Protein AF-A0A7V4ICW0-F1 (afdb_monomer_lite)

Sequence (284 aa):
MILGRWLRFGLAGGLCGLALVASGAPPLRFERAHLLKPGEAPGHELARRLAPLVLQEVRGTNPPSGFTNVFFHFSAIELHGRTHAQVTYWWEYPAPVGASRVERRSSPRRGPELRPRPRPVAPAGLSAQGIRLTLNSQGVPAVFEVLGATNETIAVFVNDSVEAAARAQFGGPLPGRQFALERAAEEAPRVHVARLLEDPPAVMGPIVYLHADSRAVATVLCRCMPAEARELAGESLYTLVPADFCGNVPPATRLATAFPRWLPEDFTDPSNRLTRSLRLPESF

pLDDT: mean 77.75, std 21.38, range [24.62, 97.94]

Foldseek 3Di:
DDDDDDDDDDDDDDDDDDPDPPDPDDQQAQQEWEWEAADDDPPPVLCRQAPATETERDDDPQDPDQWQEKEKDWDWAQDLNDIWIKMKIKTFGDDPPPVDPPDPDDDDDDDPDPPDDPDPPPPFAWRMWIKMFTADPVRAGAKIWIFTPDDLATEIEGAPVQQVLLCVVQNAADVPADTSFFDPCVLAVRYHHPYYAHRDPDRGHWHFYAYSGRRGTPDIYHPPDDDSYNYYPYYDYHYYHYCPNPDDDDSLNVSCVSRVVQPSCNVVPSPHPSVSGTVGHSND

Structure (mmCIF, N/CA/C/O backbone):
data_AF-A0A7V4ICW0-F1
#
_entry.id   AF-A0A7V4ICW0-F1
#
loop_
_atom_site.group_PDB
_atom_site.id
_atom_site.type_symbol
_atom_site.label_atom_id
_atom_site.label_alt_id
_atom_site.label_comp_id
_atom_site.label_asym_id
_atom_site.label_entity_id
_atom_site.label_seq_id
_atom_site.pdbx_PDB_ins_code
_atom_site.Cartn_x
_atom_site.Cartn_y
_atom_site.Cartn_z
_atom_site.occupancy
_atom_site.B_iso_or_equiv
_atom_site.auth_seq_id
_atom_site.auth_comp_id
_atom_site.auth_asym_id
_atom_site.auth_atom_id
_atom_site.pdbx_PDB_model_num
ATOM 1 N N . MET A 1 1 ? 26.263 -12.402 -0.593 1.00 33.22 1 MET A N 1
ATOM 2 C CA . MET A 1 1 ? 26.011 -13.845 -0.799 1.00 33.22 1 MET A CA 1
ATOM 3 C C . MET A 1 1 ? 24.948 -14.315 0.186 1.00 33.22 1 MET A C 1
ATOM 5 O O . MET A 1 1 ? 25.286 -14.704 1.290 1.00 33.22 1 MET A O 1
ATOM 9 N N . ILE A 1 2 ? 23.670 -14.228 -0.186 1.00 29.53 2 ILE A N 1
ATOM 10 C CA . ILE A 1 2 ? 22.571 -14.931 0.493 1.00 29.53 2 ILE A CA 1
ATOM 11 C C . ILE A 1 2 ? 21.692 -15.465 -0.637 1.00 29.53 2 ILE A C 1
ATOM 13 O O . ILE A 1 2 ? 20.775 -14.803 -1.110 1.00 29.53 2 ILE A O 1
ATOM 17 N N . LEU A 1 3 ? 22.083 -16.625 -1.152 1.00 34.25 3 LEU A N 1
ATOM 18 C CA . LEU A 1 3 ? 21.317 -17.411 -2.106 1.00 34.25 3 LEU A CA 1
ATOM 19 C C . LEU A 1 3 ? 21.171 -18.790 -1.469 1.00 34.25 3 LEU A C 1
ATOM 21 O O . LEU A 1 3 ? 22.176 -19.399 -1.111 1.00 34.25 3 LEU A O 1
ATOM 25 N N . GLY A 1 4 ? 19.939 -19.270 -1.325 1.00 30.84 4 GLY A N 1
ATOM 26 C CA . GLY A 1 4 ? 19.689 -20.674 -1.008 1.00 30.84 4 GLY A CA 1
ATOM 27 C C . GLY A 1 4 ? 18.865 -20.916 0.247 1.00 30.84 4 GLY A C 1
ATOM 28 O O . GLY A 1 4 ? 19.401 -21.290 1.284 1.00 30.84 4 GLY A O 1
ATOM 29 N N . ARG A 1 5 ? 17.540 -20.817 0.110 1.00 31.52 5 ARG A N 1
ATOM 30 C CA . ARG A 1 5 ? 16.620 -21.783 0.728 1.00 31.52 5 ARG A CA 1
ATOM 31 C C . ARG A 1 5 ? 15.235 -21.683 0.090 1.00 31.52 5 ARG A C 1
ATOM 33 O O . ARG A 1 5 ? 14.304 -21.126 0.649 1.00 31.52 5 ARG A O 1
ATOM 40 N N . TRP A 1 6 ? 15.126 -22.240 -1.110 1.00 37.47 6 TRP A N 1
ATOM 41 C CA . TRP A 1 6 ? 13.851 -22.655 -1.683 1.00 37.47 6 TRP A CA 1
ATOM 42 C C . TRP A 1 6 ? 13.869 -24.184 -1.746 1.00 37.47 6 TRP A C 1
ATOM 44 O O . TRP A 1 6 ? 14.901 -24.766 -2.067 1.00 37.47 6 TRP A O 1
ATOM 54 N N . LEU A 1 7 ? 12.729 -24.795 -1.420 1.00 32.06 7 LEU A N 1
ATOM 55 C CA . LEU A 1 7 ? 12.464 -26.228 -1.231 1.00 32.06 7 LEU A CA 1
ATOM 56 C C . LEU A 1 7 ? 12.901 -26.841 0.109 1.00 32.06 7 LEU A C 1
ATOM 58 O O . LEU A 1 7 ? 14.066 -27.159 0.328 1.00 32.06 7 LEU A O 1
ATOM 62 N N . ARG A 1 8 ? 11.899 -27.149 0.942 1.00 29.78 8 ARG A N 1
ATOM 63 C CA . ARG A 1 8 ? 11.638 -28.507 1.451 1.00 29.78 8 ARG A CA 1
ATOM 64 C C . ARG A 1 8 ? 10.164 -28.614 1.857 1.00 29.78 8 ARG A C 1
ATOM 66 O O . ARG A 1 8 ? 9.741 -28.013 2.836 1.00 29.78 8 ARG A O 1
ATOM 73 N N . PHE A 1 9 ? 9.402 -29.378 1.076 1.00 34.19 9 PHE A N 1
ATOM 74 C CA . PHE A 1 9 ? 8.149 -29.984 1.519 1.00 34.19 9 PHE A CA 1
ATOM 75 C C . PHE A 1 9 ? 8.472 -31.062 2.561 1.00 34.19 9 PHE A C 1
ATOM 77 O O . PHE A 1 9 ? 9.407 -31.840 2.374 1.00 34.19 9 PHE A O 1
ATOM 84 N N . GLY A 1 10 ? 7.686 -31.114 3.632 1.00 25.77 10 GLY A N 1
ATOM 85 C CA . GLY A 1 10 ? 7.745 -32.158 4.648 1.00 25.77 10 GLY A CA 1
ATOM 86 C C . GLY A 1 10 ? 6.454 -32.166 5.457 1.00 25.77 10 GLY A C 1
ATOM 87 O O . GLY A 1 10 ? 6.254 -31.315 6.314 1.00 25.77 10 GLY A O 1
ATOM 88 N N . LEU A 1 11 ? 5.575 -33.112 5.132 1.00 34.69 11 LEU A N 1
ATOM 89 C CA . LEU A 1 11 ? 4.427 -33.525 5.936 1.00 34.69 11 LEU A CA 1
ATOM 90 C C . LEU A 1 11 ? 4.898 -34.023 7.313 1.00 34.69 11 LEU A C 1
ATOM 92 O O . LEU A 1 11 ? 5.733 -34.922 7.342 1.00 34.69 11 LEU A O 1
ATOM 96 N N . ALA A 1 12 ? 4.326 -33.501 8.406 1.00 28.92 12 ALA A N 1
ATOM 97 C CA . ALA A 1 12 ? 3.898 -34.267 9.591 1.00 28.92 12 ALA A CA 1
ATOM 98 C C . ALA A 1 12 ? 3.374 -33.349 10.721 1.00 28.92 12 ALA A C 1
ATOM 100 O O . ALA A 1 12 ? 4.139 -32.604 11.319 1.00 28.92 12 ALA A O 1
ATOM 101 N N . GLY A 1 13 ? 2.076 -33.484 11.027 1.00 26.69 13 GLY A N 1
ATOM 102 C CA . GLY A 1 13 ? 1.522 -33.609 12.387 1.00 26.69 13 GLY A CA 1
ATOM 103 C C . GLY A 1 13 ? 1.567 -32.427 13.367 1.00 26.69 13 GLY A C 1
ATOM 104 O O . GLY A 1 13 ? 2.608 -32.128 13.937 1.00 26.69 13 GLY A O 1
ATOM 105 N N . GLY A 1 14 ? 0.388 -31.891 13.709 1.00 24.62 14 GLY A N 1
ATOM 106 C CA . GLY A 1 14 ? 0.186 -31.114 14.938 1.00 24.62 14 GLY A CA 1
ATOM 107 C C . GLY A 1 14 ? -1.090 -30.273 14.938 1.00 24.62 14 GLY A C 1
ATOM 108 O O . GLY A 1 14 ? -1.054 -29.100 14.595 1.00 24.62 14 GLY A O 1
ATOM 109 N N . LEU A 1 15 ? -2.218 -30.884 15.305 1.00 33.91 15 LEU A N 1
ATOM 110 C CA . LEU A 1 15 ? -3.514 -30.231 15.518 1.00 33.91 15 LEU A CA 1
ATOM 111 C C . LEU A 1 15 ? -3.427 -29.126 16.588 1.00 33.91 15 LEU A C 1
ATOM 113 O O . LEU A 1 15 ? -3.119 -29.419 17.740 1.00 33.91 15 LEU A O 1
ATOM 117 N N . CYS A 1 16 ? -3.808 -27.896 16.239 1.00 25.95 16 CYS A N 1
ATOM 118 C CA . CYS A 1 16 ? -4.462 -26.972 17.167 1.00 25.95 16 CYS A CA 1
ATOM 119 C C . CYS A 1 16 ? -5.374 -26.034 16.365 1.00 25.95 16 CYS A C 1
ATOM 121 O O . CYS A 1 16 ? -4.927 -25.328 15.463 1.00 25.95 16 CYS A O 1
ATOM 123 N N . GLY A 1 17 ? -6.677 -26.143 16.618 1.00 30.70 17 GLY A N 1
ATOM 124 C CA . GLY A 1 17 ? -7.729 -25.552 15.807 1.00 30.70 17 GLY A CA 1
ATOM 125 C C . GLY A 1 17 ? -7.942 -24.067 16.074 1.00 30.70 17 GLY A C 1
ATOM 126 O O . GLY A 1 17 ? -8.224 -23.661 17.194 1.00 30.70 17 GLY A O 1
ATOM 127 N N . LEU A 1 18 ? -7.921 -23.296 14.994 1.00 26.86 18 LEU A N 1
ATOM 128 C CA . LEU A 1 18 ? -8.757 -22.121 14.786 1.00 26.86 18 LEU A CA 1
ATOM 129 C C . LEU A 1 18 ? -9.059 -22.114 13.290 1.00 26.86 18 LEU A C 1
ATOM 131 O O . LEU A 1 18 ? -8.191 -21.843 12.464 1.00 26.86 18 LEU A O 1
ATOM 135 N N . ALA A 1 19 ? -10.273 -22.534 12.941 1.00 24.81 19 ALA A N 1
ATOM 136 C CA . ALA A 1 19 ? -10.754 -22.486 11.572 1.00 24.81 19 ALA A CA 1
ATOM 137 C C . ALA A 1 19 ? -10.921 -21.012 11.185 1.00 24.81 19 ALA A C 1
ATOM 139 O O . ALA A 1 19 ? -11.959 -20.402 11.436 1.00 24.81 19 ALA A O 1
ATOM 140 N N . LEU A 1 20 ? -9.866 -20.431 10.610 1.00 29.03 20 LEU A N 1
ATOM 141 C CA . LEU A 1 20 ? -9.966 -19.193 9.857 1.00 29.03 20 LEU A CA 1
ATOM 142 C C . LEU A 1 20 ? -10.919 -19.479 8.695 1.00 29.03 20 LEU A C 1
ATOM 144 O O . LEU A 1 20 ? -10.645 -20.339 7.855 1.00 29.03 20 LEU A O 1
ATOM 148 N N . VAL A 1 21 ? -12.062 -18.798 8.678 1.00 28.67 21 VAL A N 1
ATOM 149 C CA . VAL A 1 21 ? -12.971 -18.816 7.534 1.00 28.67 21 VAL A CA 1
ATOM 150 C C . VAL A 1 21 ? -12.187 -18.262 6.349 1.00 28.67 21 VAL A C 1
ATOM 152 O O . VAL A 1 21 ? -11.928 -17.064 6.261 1.00 28.67 21 VAL A O 1
ATOM 155 N N . ALA A 1 22 ? -11.741 -19.161 5.474 1.00 31.06 22 ALA A N 1
ATOM 156 C CA . ALA A 1 22 ? -11.074 -18.807 4.239 1.00 31.06 22 ALA A CA 1
ATOM 157 C C . ALA A 1 22 ? -12.055 -17.996 3.383 1.00 31.06 22 ALA A C 1
ATOM 159 O O . ALA A 1 22 ? -13.114 -18.493 2.996 1.00 31.06 22 ALA A O 1
ATOM 160 N N . SER A 1 23 ? -11.707 -16.736 3.118 1.00 38.97 23 SER A N 1
ATOM 161 C CA . SER A 1 23 ? -12.384 -15.907 2.123 1.00 38.97 23 SER A CA 1
ATOM 162 C C . SER A 1 23 ? -12.433 -16.672 0.794 1.00 38.97 23 SER A C 1
ATOM 164 O O . SER A 1 23 ? -11.412 -17.153 0.307 1.00 38.97 23 SER A O 1
ATOM 166 N N . GLY A 1 24 ? -13.641 -16.853 0.252 1.00 33.88 24 GLY A N 1
ATOM 167 C CA . GLY A 1 24 ? -13.983 -17.806 -0.811 1.00 33.88 24 GLY A CA 1
ATOM 168 C C . GLY A 1 24 ? -13.486 -17.480 -2.224 1.00 33.88 24 GLY A C 1
ATOM 169 O O . GLY A 1 24 ? -14.086 -17.948 -3.190 1.00 33.88 24 GLY A O 1
ATOM 170 N N . ALA A 1 25 ? -12.416 -16.701 -2.379 1.00 42.69 25 ALA A N 1
ATOM 171 C CA . ALA A 1 25 ? -11.714 -16.598 -3.653 1.00 42.69 25 ALA A CA 1
ATOM 172 C C . ALA A 1 25 ? -10.567 -17.626 -3.668 1.00 42.69 25 ALA A C 1
ATOM 174 O O . ALA A 1 25 ? -9.793 -17.673 -2.708 1.00 42.69 25 ALA A O 1
ATOM 175 N N . PRO A 1 26 ? -10.422 -18.462 -4.717 1.00 44.25 26 PRO A N 1
ATOM 176 C CA . PRO A 1 26 ? -9.235 -19.299 -4.843 1.00 44.25 26 PRO A CA 1
ATOM 177 C C . PRO A 1 26 ? -7.990 -18.402 -4.792 1.00 44.25 26 PRO A C 1
ATOM 179 O O . PRO A 1 26 ? -8.040 -17.285 -5.319 1.00 44.25 26 PRO A O 1
ATOM 182 N N . PRO A 1 27 ? -6.883 -18.856 -4.173 1.00 59.09 27 PRO A N 1
ATOM 183 C CA . PRO A 1 27 ? -5.667 -18.062 -4.123 1.00 59.09 27 PRO A CA 1
ATOM 184 C C . PRO A 1 27 ? -5.286 -17.690 -5.551 1.00 59.09 27 PRO A C 1
ATOM 186 O O . PRO A 1 27 ? -5.181 -18.564 -6.423 1.00 59.09 27 PRO A O 1
ATOM 189 N N . LEU A 1 28 ? -5.132 -16.388 -5.793 1.00 70.44 28 LEU A N 1
ATOM 190 C CA . LEU A 1 28 ? -4.627 -15.897 -7.059 1.00 70.44 28 LEU A CA 1
ATOM 191 C C . LEU A 1 28 ? -3.298 -16.609 -7.307 1.00 70.44 28 LEU A C 1
ATOM 193 O O . LEU A 1 28 ? -2.441 -16.672 -6.431 1.00 70.44 28 LEU A O 1
ATOM 197 N N . ARG A 1 29 ? -3.142 -17.214 -8.481 1.00 80.94 29 ARG A N 1
ATOM 198 C CA . ARG A 1 29 ? -1.909 -17.920 -8.806 1.00 80.94 29 ARG A CA 1
ATOM 199 C C . ARG A 1 29 ? -1.493 -17.559 -10.211 1.00 80.94 29 ARG A C 1
ATOM 201 O O . ARG A 1 29 ? -2.056 -18.059 -11.180 1.00 80.94 29 ARG A O 1
ATOM 208 N N . PHE A 1 30 ? -0.514 -16.669 -10.316 1.00 90.38 30 PHE A N 1
ATOM 209 C CA . PHE A 1 30 ? 0.109 -16.381 -11.600 1.00 90.38 30 PHE A CA 1
ATOM 210 C C . PHE A 1 30 ? 0.926 -17.600 -12.025 1.00 90.38 30 PHE A C 1
ATOM 212 O O . PHE A 1 30 ? 1.776 -18.081 -11.273 1.00 90.38 30 PHE A O 1
ATOM 219 N N . GLU A 1 31 ? 0.678 -18.114 -13.230 1.00 90.62 31 GLU A N 1
ATOM 220 C CA . GLU A 1 31 ? 1.507 -19.185 -13.793 1.00 90.62 31 GLU A CA 1
ATOM 221 C C . GLU A 1 31 ? 2.944 -18.693 -13.981 1.00 90.62 31 GLU A C 1
ATOM 223 O O . GLU A 1 31 ? 3.895 -19.360 -13.587 1.00 90.62 31 GLU A O 1
ATOM 228 N N . ARG A 1 32 ? 3.099 -17.482 -14.522 1.00 91.31 32 ARG A N 1
ATOM 229 C CA . ARG A 1 32 ? 4.393 -16.840 -14.746 1.00 91.31 32 ARG A CA 1
ATOM 230 C C . ARG A 1 32 ? 4.305 -15.366 -14.377 1.00 91.31 32 ARG A C 1
ATOM 232 O O . ARG A 1 32 ? 3.302 -14.713 -14.673 1.00 91.31 32 ARG A O 1
ATOM 239 N N . ALA A 1 33 ? 5.351 -14.838 -13.755 1.00 92.31 33 ALA A N 1
ATOM 240 C CA . ALA A 1 33 ? 5.441 -13.425 -13.404 1.00 92.31 33 ALA A CA 1
ATOM 241 C C . ALA A 1 33 ? 6.840 -12.859 -13.670 1.00 92.31 33 ALA A C 1
ATOM 243 O O . ALA A 1 33 ? 7.843 -13.564 -13.564 1.00 92.31 33 ALA A O 1
ATOM 244 N N . HIS A 1 34 ? 6.900 -11.571 -13.995 1.00 92.56 34 HIS A N 1
ATOM 245 C CA . HIS A 1 34 ? 8.131 -10.794 -14.082 1.00 92.56 34 HIS A CA 1
ATOM 246 C C . HIS A 1 34 ? 8.286 -9.967 -12.810 1.00 92.56 34 HIS A C 1
ATOM 248 O O . HIS A 1 34 ? 7.374 -9.224 -12.437 1.00 92.56 34 HIS A O 1
ATOM 254 N N . LEU A 1 35 ? 9.426 -10.105 -12.137 1.00 94.06 35 LEU A N 1
ATOM 255 C CA . LEU A 1 35 ? 9.715 -9.383 -10.903 1.00 94.06 35 LEU A CA 1
ATOM 256 C C . LEU A 1 35 ? 10.383 -8.044 -11.213 1.00 94.06 35 LEU A C 1
ATOM 258 O O . LEU A 1 35 ? 11.461 -8.010 -11.799 1.00 94.06 35 LEU A O 1
ATOM 262 N N . LEU A 1 36 ? 9.804 -6.946 -10.738 1.00 94.75 36 LEU A N 1
ATOM 263 C CA . LEU A 1 36 ? 10.488 -5.665 -10.654 1.00 94.75 36 LEU A CA 1
ATOM 264 C C . LEU A 1 36 ? 10.872 -5.331 -9.216 1.00 94.75 36 LEU A C 1
ATOM 266 O O . LEU A 1 36 ? 10.056 -5.433 -8.294 1.00 94.75 36 LEU A O 1
ATOM 270 N N . LYS A 1 37 ? 12.111 -4.876 -9.040 1.00 94.94 37 LYS A N 1
ATOM 271 C CA . LYS A 1 37 ? 12.669 -4.473 -7.744 1.00 94.94 37 LYS A CA 1
ATOM 272 C C . LYS A 1 37 ? 13.215 -3.051 -7.791 1.00 94.94 37 LYS A C 1
ATOM 274 O O . LYS A 1 37 ? 13.665 -2.619 -8.852 1.00 94.94 37 LYS A O 1
ATOM 279 N N . PRO A 1 38 ? 13.273 -2.359 -6.643 1.00 95.00 38 PRO A N 1
ATOM 280 C CA . PRO A 1 38 ? 14.008 -1.109 -6.566 1.00 95.00 38 PRO A CA 1
ATOM 281 C C . PRO A 1 38 ? 15.492 -1.377 -6.840 1.00 95.00 38 PRO A C 1
ATOM 283 O O . PRO A 1 38 ?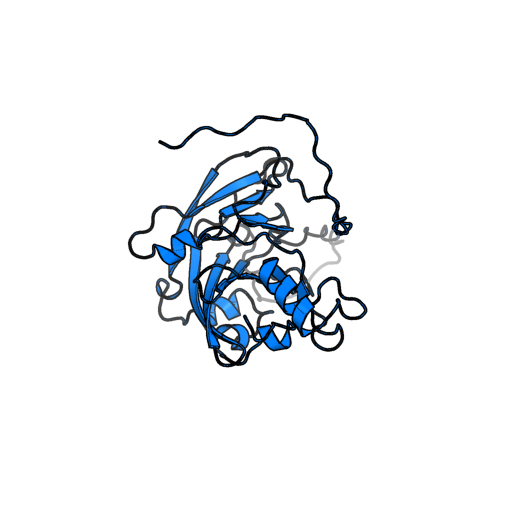 16.097 -2.255 -6.219 1.00 95.00 38 PRO A O 1
ATOM 286 N N . GLY A 1 39 ? 16.070 -0.620 -7.769 1.00 90.81 39 GLY A N 1
ATOM 287 C CA . GLY A 1 39 ? 17.514 -0.532 -7.945 1.00 90.81 39 GLY A CA 1
ATOM 288 C C . GLY A 1 39 ? 18.193 0.150 -6.755 1.00 90.81 39 GLY A C 1
ATOM 289 O O . GLY A 1 39 ? 17.549 0.629 -5.815 1.00 90.81 39 GLY A O 1
ATOM 290 N N . GLU A 1 40 ? 19.521 0.205 -6.789 1.00 80.31 40 GLU A N 1
ATOM 291 C CA . GLU A 1 40 ? 20.272 0.970 -5.798 1.00 80.31 40 GLU A CA 1
ATOM 292 C C . GLU A 1 40 ? 20.006 2.471 -5.971 1.00 80.31 40 GLU A C 1
ATOM 294 O O . GLU A 1 40 ? 20.071 3.007 -7.074 1.00 80.31 40 GLU A O 1
ATOM 299 N N . ALA A 1 41 ? 19.690 3.147 -4.866 1.00 68.50 41 ALA A N 1
ATOM 300 C CA . ALA A 1 41 ? 19.433 4.581 -4.830 1.00 68.50 41 ALA A CA 1
ATOM 301 C C . ALA A 1 41 ? 20.099 5.177 -3.576 1.00 68.50 41 ALA A C 1
ATOM 303 O O . ALA A 1 41 ? 19.625 4.926 -2.457 1.00 68.50 41 ALA A O 1
ATOM 304 N N . PRO A 1 42 ? 21.212 5.921 -3.724 1.00 70.62 42 PRO A N 1
ATOM 305 C CA . PRO A 1 42 ? 21.823 6.658 -2.622 1.00 70.62 42 PRO A CA 1
ATOM 306 C C . PRO A 1 42 ? 20.842 7.690 -2.039 1.00 70.62 42 PRO A C 1
ATOM 308 O O . PRO A 1 42 ? 20.046 8.270 -2.768 1.00 70.62 42 PRO A O 1
ATOM 311 N N . GLY A 1 43 ? 20.888 7.927 -0.724 1.00 75.81 43 GLY A N 1
ATOM 312 C CA . GLY A 1 43 ? 20.152 9.029 -0.079 1.00 75.81 43 GLY A CA 1
ATOM 313 C C . GLY A 1 43 ? 18.697 8.757 0.337 1.00 75.81 43 GLY A C 1
ATOM 314 O O . GLY A 1 43 ? 18.120 9.580 1.040 1.00 75.81 43 GLY A O 1
ATOM 315 N N . HIS A 1 44 ? 18.110 7.601 -0.001 1.00 84.88 44 HIS A N 1
ATOM 316 C CA . HIS A 1 44 ? 16.697 7.298 0.299 1.00 84.88 44 HIS A CA 1
ATOM 317 C C . HIS A 1 44 ? 16.479 5.887 0.869 1.00 84.88 44 HIS A C 1
ATOM 319 O O . HIS A 1 44 ? 15.676 5.098 0.367 1.00 84.88 44 HIS A O 1
ATOM 325 N N . GLU A 1 45 ? 17.211 5.531 1.930 1.00 90.56 45 GLU A N 1
ATOM 326 C CA . GLU A 1 45 ? 17.185 4.173 2.487 1.00 90.56 45 GLU A CA 1
ATOM 327 C C . GLU A 1 45 ? 15.797 3.726 2.963 1.00 90.56 45 GLU A C 1
ATOM 329 O O . GLU A 1 45 ? 15.369 2.627 2.610 1.00 90.56 45 GLU A O 1
ATOM 334 N N . LEU A 1 46 ? 15.069 4.569 3.703 1.00 92.06 46 LEU A N 1
ATOM 335 C CA . LEU A 1 46 ? 13.723 4.225 4.168 1.00 92.06 46 LEU A CA 1
ATOM 336 C C . LEU A 1 46 ? 12.757 4.021 2.993 1.00 92.06 46 LEU A C 1
ATOM 338 O O . LEU A 1 46 ? 12.057 3.011 2.951 1.00 92.06 46 LEU A O 1
ATOM 342 N N . ALA A 1 47 ? 12.779 4.921 2.002 1.00 94.00 47 ALA A N 1
ATOM 343 C CA . ALA A 1 47 ? 11.954 4.790 0.802 1.00 94.00 47 ALA A CA 1
ATOM 344 C C . ALA A 1 47 ? 12.268 3.495 0.048 1.00 94.00 47 ALA A C 1
ATOM 346 O O . ALA A 1 47 ? 11.364 2.836 -0.444 1.00 94.00 47 ALA A O 1
ATOM 347 N N . ARG A 1 48 ? 13.533 3.080 -0.012 1.00 94.44 48 ARG A N 1
ATOM 348 C CA . ARG A 1 48 ? 13.932 1.817 -0.644 1.00 94.44 48 ARG A CA 1
ATOM 349 C C . ARG A 1 48 ? 13.498 0.589 0.154 1.00 94.44 48 ARG A C 1
ATOM 351 O O . ARG A 1 48 ? 13.048 -0.385 -0.444 1.00 94.44 48 ARG A O 1
ATOM 358 N N . ARG A 1 49 ? 13.600 0.622 1.488 1.00 94.19 49 ARG A N 1
ATOM 359 C CA . ARG A 1 49 ? 13.116 -0.468 2.357 1.00 94.19 49 ARG A CA 1
ATOM 360 C C . ARG A 1 49 ? 11.607 -0.662 2.206 1.00 94.19 49 ARG A C 1
ATOM 362 O O . ARG A 1 49 ? 11.159 -1.799 2.089 1.00 94.19 49 ARG A O 1
ATOM 369 N N . LEU A 1 50 ? 10.858 0.439 2.149 1.00 96.31 50 LEU A N 1
ATOM 370 C CA . LEU A 1 50 ? 9.400 0.479 2.005 1.00 96.31 50 LEU A CA 1
ATOM 371 C C . LEU A 1 50 ? 8.900 0.327 0.557 1.00 96.31 50 LEU A C 1
ATOM 373 O O . LEU A 1 50 ? 7.703 0.144 0.345 1.00 96.31 50 LEU A O 1
ATOM 377 N N . ALA A 1 51 ? 9.788 0.372 -0.438 1.00 96.69 51 ALA A N 1
ATOM 378 C CA . ALA A 1 51 ? 9.397 0.309 -1.839 1.00 96.69 51 ALA A CA 1
ATOM 379 C C . ALA A 1 51 ? 8.751 -1.042 -2.195 1.00 96.69 51 ALA A C 1
ATOM 381 O O . ALA A 1 51 ? 9.167 -2.086 -1.678 1.00 96.69 51 ALA A O 1
ATOM 382 N N . PRO A 1 52 ? 7.749 -1.067 -3.087 1.00 96.88 52 PRO A N 1
ATOM 383 C CA . PRO A 1 52 ? 7.092 -2.308 -3.469 1.00 96.88 52 PRO A CA 1
ATOM 384 C C . PRO A 1 52 ? 8.021 -3.198 -4.303 1.00 96.88 52 PRO A C 1
ATOM 386 O O . PRO A 1 52 ? 8.708 -2.732 -5.211 1.00 96.88 52 PRO A O 1
ATOM 389 N N . LEU A 1 53 ? 8.006 -4.504 -4.051 1.00 96.31 53 LEU A N 1
ATOM 390 C CA . LEU A 1 53 ? 8.361 -5.464 -5.099 1.00 96.31 53 LEU A CA 1
ATOM 391 C C . LEU A 1 53 ? 7.137 -5.618 -5.995 1.00 96.31 53 LEU A C 1
ATOM 393 O O . LEU A 1 53 ? 6.039 -5.800 -5.480 1.00 96.31 53 LEU A O 1
ATOM 397 N N . VAL A 1 54 ? 7.292 -5.542 -7.312 1.00 95.50 54 VAL A N 1
ATOM 398 C CA . VAL A 1 54 ? 6.156 -5.660 -8.235 1.00 95.50 54 VAL A CA 1
ATOM 399 C C . VAL A 1 54 ? 6.271 -6.976 -8.990 1.00 95.50 54 VAL A C 1
ATOM 401 O O . VAL A 1 54 ? 7.268 -7.214 -9.659 1.00 95.50 54 VAL A O 1
ATOM 404 N N . LEU A 1 55 ? 5.263 -7.836 -8.888 1.00 93.75 55 LEU A N 1
ATOM 405 C CA . LEU A 1 55 ? 5.142 -9.049 -9.693 1.00 93.75 55 LEU A CA 1
ATOM 406 C C . LEU A 1 55 ? 4.082 -8.817 -10.760 1.00 93.75 55 LEU A C 1
ATOM 408 O O . LEU A 1 55 ? 2.886 -8.824 -10.475 1.00 93.75 55 LEU A O 1
ATOM 412 N N . GLN A 1 56 ? 4.519 -8.604 -11.995 1.00 92.25 56 GLN A N 1
ATOM 413 C CA . GLN A 1 56 ? 3.606 -8.445 -13.119 1.00 92.25 56 GLN A CA 1
ATOM 414 C C . GLN A 1 56 ? 3.371 -9.795 -13.794 1.00 92.25 56 GLN A C 1
ATOM 416 O O . GLN A 1 56 ? 4.323 -10.461 -14.197 1.00 92.25 56 GLN A O 1
ATOM 421 N N . GLU A 1 57 ? 2.110 -10.198 -13.927 1.00 92.19 57 GLU A N 1
ATOM 422 C CA . GLU A 1 57 ? 1.711 -11.412 -14.636 1.00 92.19 57 GLU A CA 1
ATOM 423 C C . GLU A 1 57 ? 2.239 -11.395 -16.079 1.00 92.19 57 GLU A C 1
ATOM 425 O O . GLU A 1 57 ? 2.168 -10.381 -16.780 1.00 92.19 57 GLU A O 1
ATOM 430 N N . VAL A 1 58 ? 2.757 -12.537 -16.533 1.00 88.88 58 VAL A N 1
ATOM 431 C CA . VAL A 1 58 ? 3.231 -12.730 -17.906 1.00 88.88 58 VAL A CA 1
ATOM 432 C C . VAL A 1 58 ? 2.305 -13.711 -18.611 1.00 88.88 58 VAL A C 1
ATOM 434 O O . VAL A 1 58 ? 2.209 -14.879 -18.235 1.00 88.88 58 VAL A O 1
ATOM 437 N N . ARG A 1 59 ? 1.645 -13.239 -19.671 1.00 83.62 59 ARG A N 1
ATOM 438 C CA . ARG A 1 59 ? 0.828 -14.057 -20.576 1.00 83.62 59 ARG A CA 1
ATOM 439 C C . ARG A 1 59 ? 1.405 -13.977 -21.986 1.00 83.62 59 ARG A C 1
ATOM 441 O O . ARG A 1 59 ? 1.628 -12.885 -22.502 1.00 83.62 59 ARG A O 1
ATOM 448 N N . GLY A 1 60 ? 1.657 -15.131 -22.606 1.00 73.31 60 GLY A N 1
ATOM 449 C CA . GLY A 1 60 ? 2.202 -15.202 -23.966 1.00 73.31 60 GLY A CA 1
ATOM 450 C C . GLY A 1 60 ? 3.531 -14.447 -24.124 1.00 73.31 60 GLY A C 1
ATOM 451 O O . GLY A 1 60 ? 4.455 -14.651 -23.340 1.00 73.31 60 GLY A O 1
ATOM 452 N N . THR A 1 61 ? 3.619 -13.585 -25.141 1.00 59.97 61 THR A N 1
ATOM 453 C CA . THR A 1 61 ? 4.802 -12.768 -25.476 1.00 59.97 61 THR A CA 1
ATOM 454 C C . THR A 1 61 ? 4.702 -11.323 -24.977 1.00 59.97 61 THR A C 1
ATOM 456 O O . THR A 1 61 ? 5.368 -10.448 -25.532 1.00 59.97 61 THR A O 1
ATOM 459 N N . ASN A 1 62 ? 3.844 -11.033 -23.992 1.00 59.09 62 ASN A N 1
ATOM 460 C CA . ASN A 1 62 ? 3.719 -9.674 -23.467 1.00 59.09 62 ASN A CA 1
ATOM 461 C C . ASN A 1 62 ? 5.102 -9.176 -23.005 1.00 59.09 62 ASN A C 1
ATOM 463 O O . ASN A 1 62 ? 5.771 -9.887 -22.249 1.00 59.09 62 ASN A O 1
ATOM 467 N N . PRO A 1 63 ? 5.562 -7.996 -23.470 1.00 54.56 63 PRO A N 1
ATOM 468 C CA . PRO A 1 63 ? 6.863 -7.489 -23.071 1.00 54.56 63 PRO A CA 1
ATOM 469 C C . PRO A 1 63 ? 6.892 -7.269 -21.552 1.00 54.56 63 PRO A C 1
ATOM 471 O O . PRO A 1 63 ? 5.845 -6.985 -20.954 1.00 54.56 63 PRO A O 1
ATOM 474 N N . PRO A 1 64 ? 8.074 -7.387 -20.921 1.00 56.78 64 PRO A N 1
ATOM 475 C CA . PRO A 1 64 ? 8.227 -7.056 -19.514 1.00 56.78 64 PRO A CA 1
ATOM 476 C C . PRO A 1 64 ? 7.696 -5.639 -19.268 1.00 56.78 64 PRO A C 1
ATOM 478 O O . PRO A 1 64 ? 7.911 -4.737 -20.076 1.00 56.78 64 PRO A O 1
ATOM 481 N N . SER A 1 65 ? 6.931 -5.503 -18.183 1.00 62.69 65 SER A N 1
ATOM 482 C CA . SER A 1 65 ? 6.517 -4.262 -17.512 1.00 62.69 65 SER A CA 1
ATOM 483 C C . SER A 1 65 ? 7.025 -2.963 -18.143 1.00 62.69 65 SER A C 1
ATOM 485 O O . SER A 1 65 ? 8.213 -2.660 -18.100 1.00 62.69 65 SER A O 1
ATOM 487 N N . GLY A 1 66 ? 6.104 -2.163 -18.686 1.00 72.75 66 GLY A N 1
ATOM 488 C CA . GLY A 1 66 ? 6.443 -0.964 -19.457 1.00 72.75 66 GLY A CA 1
ATOM 489 C C . GLY A 1 66 ? 6.957 0.235 -18.652 1.00 72.75 66 GLY A C 1
ATOM 490 O O . GLY A 1 66 ? 7.161 1.282 -19.254 1.00 72.75 66 GLY A O 1
ATOM 491 N N . PHE A 1 67 ? 7.144 0.130 -17.332 1.00 87.38 67 PHE A N 1
ATOM 492 C CA . PHE A 1 67 ? 7.633 1.231 -16.497 1.00 87.38 67 PHE A CA 1
ATOM 493 C C . PHE A 1 67 ? 9.052 0.956 -15.990 1.00 87.38 67 PHE A C 1
ATOM 495 O O . PHE A 1 67 ? 9.395 -0.168 -15.633 1.00 87.38 67 PHE A O 1
ATOM 502 N N . THR A 1 68 ? 9.865 2.007 -15.927 1.00 90.31 68 THR A N 1
ATOM 503 C CA . THR A 1 68 ? 11.236 1.969 -15.389 1.00 90.31 68 THR A CA 1
ATOM 504 C C . THR A 1 68 ? 11.405 2.840 -14.151 1.00 90.31 68 THR A C 1
ATOM 506 O O . THR A 1 68 ? 12.371 2.669 -13.415 1.00 90.31 68 THR A O 1
ATOM 509 N N . ASN A 1 69 ? 10.461 3.748 -13.898 1.00 92.06 69 ASN A N 1
ATOM 510 C CA . ASN A 1 69 ? 10.494 4.676 -12.779 1.00 92.06 69 ASN A CA 1
ATOM 511 C C . ASN A 1 69 ? 9.319 4.403 -11.846 1.00 92.06 69 ASN A C 1
ATOM 513 O O . ASN A 1 69 ? 8.175 4.302 -12.293 1.00 92.06 69 ASN A O 1
ATOM 517 N N . VAL A 1 70 ? 9.616 4.337 -10.552 1.00 94.06 70 VAL A N 1
ATOM 518 C CA . VAL A 1 70 ? 8.623 4.377 -9.481 1.00 94.06 70 VAL A CA 1
ATOM 519 C C . VAL A 1 70 ? 8.862 5.659 -8.704 1.00 94.06 70 VAL A C 1
ATOM 521 O O . VAL A 1 70 ? 9.894 5.839 -8.056 1.00 94.06 70 VAL A O 1
ATOM 524 N N . PHE A 1 71 ? 7.902 6.564 -8.792 1.00 93.06 71 PHE A N 1
ATOM 525 C CA . PHE A 1 71 ? 7.899 7.793 -8.028 1.00 93.06 71 PHE A CA 1
ATOM 526 C C . PHE A 1 71 ? 7.508 7.513 -6.583 1.00 93.06 71 PHE A C 1
ATOM 528 O O . PHE A 1 71 ? 6.701 6.615 -6.323 1.00 93.06 71 PHE A O 1
ATOM 535 N N . PHE A 1 72 ? 8.052 8.289 -5.647 1.00 93.62 72 PHE A N 1
ATOM 536 C CA . PHE A 1 72 ? 7.641 8.219 -4.251 1.00 93.62 72 PHE A CA 1
ATOM 537 C C . PHE A 1 72 ? 7.504 9.591 -3.592 1.00 93.62 72 PHE A C 1
ATOM 539 O O . PHE A 1 72 ? 8.206 10.543 -3.931 1.00 93.62 72 PHE A O 1
ATOM 546 N N . HIS A 1 73 ? 6.606 9.676 -2.614 1.00 91.62 73 HIS A N 1
ATOM 547 C CA . HIS A 1 73 ? 6.371 10.868 -1.806 1.00 91.62 73 HIS A CA 1
ATOM 548 C C . HIS A 1 73 ? 6.088 10.475 -0.354 1.00 91.62 73 HIS A C 1
ATOM 550 O O . HIS A 1 73 ? 5.277 9.579 -0.111 1.00 91.62 73 HIS A O 1
ATOM 556 N N . PHE A 1 74 ? 6.746 11.145 0.593 1.00 91.50 74 PHE A N 1
ATOM 557 C CA . PHE A 1 74 ? 6.439 11.035 2.017 1.00 91.50 74 PHE A CA 1
ATOM 558 C C . PHE A 1 74 ? 5.451 12.119 2.431 1.00 91.50 74 PHE A C 1
ATOM 560 O O . PHE A 1 74 ? 5.636 13.288 2.099 1.00 91.50 74 PHE A O 1
ATOM 567 N N . SER A 1 75 ? 4.451 11.720 3.203 1.00 89.62 75 SER A N 1
ATOM 568 C CA . SER A 1 75 ? 3.459 12.599 3.814 1.00 89.62 75 SER A CA 1
ATOM 569 C C . SER A 1 75 ? 3.159 12.121 5.237 1.00 89.62 75 SER A C 1
ATOM 571 O O . SER A 1 75 ? 3.773 11.174 5.737 1.00 89.62 75 SER A O 1
ATOM 573 N N . ALA A 1 76 ? 2.223 12.782 5.907 1.00 89.81 76 ALA A N 1
ATOM 574 C CA . ALA A 1 76 ? 1.708 12.352 7.195 1.00 89.81 76 ALA A CA 1
ATOM 575 C C . ALA A 1 76 ? 0.185 12.497 7.226 1.00 89.81 76 ALA A C 1
ATOM 577 O O . ALA A 1 76 ? -0.375 13.318 6.499 1.00 89.81 76 ALA A O 1
ATOM 578 N N . ILE A 1 77 ? -0.468 11.701 8.067 1.00 88.94 77 ILE A N 1
ATOM 579 C CA . ILE A 1 77 ? -1.910 11.759 8.310 1.00 88.94 77 ILE A CA 1
ATOM 580 C C . ILE A 1 77 ? -2.188 11.729 9.813 1.00 88.94 77 ILE A C 1
ATOM 582 O O . ILE A 1 77 ? -1.530 11.000 10.552 1.00 88.94 77 ILE A O 1
ATOM 586 N N . GLU A 1 78 ? -3.171 12.505 10.262 1.00 89.12 78 GLU A N 1
ATOM 587 C CA . GLU A 1 78 ? -3.607 12.527 11.660 1.00 89.12 78 GLU A CA 1
ATOM 588 C C . GLU A 1 78 ? -4.733 11.513 11.890 1.00 89.12 78 GLU A C 1
ATOM 590 O O . GLU A 1 78 ? -5.843 11.656 11.365 1.00 89.12 78 GLU A O 1
ATOM 595 N N . LEU A 1 79 ? -4.469 10.482 12.694 1.00 88.12 79 LEU A N 1
ATOM 596 C CA . LEU A 1 79 ? -5.425 9.438 13.066 1.00 88.12 79 LEU A CA 1
ATOM 597 C C . LEU A 1 79 ? -5.584 9.432 14.584 1.00 88.12 79 LEU A C 1
ATOM 599 O O . LEU A 1 79 ? -4.611 9.252 15.301 1.00 88.12 79 LEU A O 1
ATOM 603 N N . HIS A 1 80 ? -6.804 9.662 15.084 1.00 88.44 80 HIS A N 1
ATOM 604 C CA . HIS A 1 80 ? -7.092 9.666 16.529 1.00 88.44 80 HIS A CA 1
ATOM 605 C C . HIS A 1 80 ? -6.158 10.573 17.357 1.00 88.44 80 HIS A C 1
ATOM 607 O O . HIS A 1 80 ? -5.773 10.241 18.474 1.00 88.44 80 HIS A O 1
ATOM 613 N N . GLY A 1 81 ? -5.772 11.725 16.794 1.00 87.62 81 GLY A N 1
ATOM 614 C CA . GLY A 1 81 ? -4.850 12.677 17.428 1.00 87.62 81 GLY A CA 1
ATOM 615 C C . GLY A 1 81 ? -3.378 12.249 17.420 1.00 87.62 81 GLY A C 1
ATOM 616 O O . GLY A 1 81 ? -2.579 12.819 18.162 1.00 87.62 81 GLY A O 1
ATOM 617 N N . ARG A 1 82 ? -3.023 11.236 16.623 1.00 89.31 82 ARG A N 1
ATOM 618 C CA . ARG A 1 82 ? -1.652 10.772 16.409 1.00 89.31 82 ARG A CA 1
ATOM 619 C C . ARG A 1 82 ? -1.242 10.984 14.960 1.00 89.31 82 ARG A C 1
ATOM 621 O O . ARG A 1 82 ? -1.966 10.614 14.035 1.00 89.31 82 ARG A O 1
ATOM 628 N N . THR A 1 83 ? -0.029 11.484 14.768 1.00 91.44 83 THR A N 1
ATOM 629 C CA . THR A 1 83 ? 0.582 11.600 13.446 1.00 91.44 83 THR A CA 1
ATOM 630 C C . THR A 1 83 ? 1.122 10.248 12.984 1.00 91.44 83 THR A C 1
ATOM 632 O O . THR A 1 83 ? 2.005 9.667 13.617 1.00 91.44 83 THR A O 1
ATOM 635 N N . HIS A 1 84 ? 0.655 9.776 11.832 1.00 93.06 84 HIS A N 1
ATOM 636 C CA . HIS A 1 84 ? 1.179 8.595 11.152 1.00 93.06 84 HIS A CA 1
ATOM 637 C C . HIS A 1 84 ? 1.943 8.993 9.899 1.00 93.06 84 HIS A C 1
ATOM 639 O O . HIS A 1 84 ? 1.438 9.739 9.060 1.00 93.06 84 HIS A O 1
ATOM 645 N N . ALA A 1 85 ? 3.146 8.444 9.735 1.00 93.75 85 ALA A N 1
ATOM 646 C CA . ALA A 1 85 ? 3.891 8.592 8.495 1.00 93.75 85 ALA A CA 1
ATOM 647 C C . ALA A 1 85 ? 3.203 7.818 7.363 1.00 93.75 85 ALA A C 1
ATOM 649 O O . ALA A 1 85 ? 2.766 6.675 7.535 1.00 93.75 85 ALA A O 1
ATOM 650 N N . GLN A 1 86 ? 3.159 8.434 6.187 1.00 94.00 86 GLN A N 1
ATOM 651 C CA . GLN A 1 86 ? 2.702 7.812 4.958 1.00 94.00 86 GLN A CA 1
ATOM 652 C C . GLN A 1 86 ? 3.789 7.866 3.893 1.00 94.00 86 GLN A C 1
ATOM 654 O O . GLN A 1 86 ? 4.559 8.823 3.795 1.00 94.00 86 GLN A O 1
ATOM 659 N N . VAL A 1 87 ? 3.825 6.835 3.056 1.00 94.81 87 VAL A N 1
ATOM 660 C CA . VAL A 1 87 ? 4.611 6.851 1.824 1.00 94.81 87 VAL A CA 1
ATOM 661 C C . VAL A 1 87 ? 3.750 6.381 0.666 1.00 94.81 87 VAL A C 1
ATOM 663 O O . VAL A 1 87 ? 3.108 5.333 0.722 1.00 94.81 87 VAL A O 1
ATOM 666 N N . THR A 1 88 ? 3.717 7.178 -0.392 1.00 94.19 88 THR A N 1
ATOM 667 C CA . THR A 1 88 ? 2.990 6.862 -1.620 1.00 94.19 88 THR A CA 1
ATOM 668 C C . THR A 1 88 ? 3.983 6.506 -2.706 1.00 94.19 88 THR A C 1
ATOM 670 O O . THR A 1 88 ? 4.867 7.309 -2.987 1.00 94.19 88 THR A O 1
ATOM 673 N N . TYR A 1 89 ? 3.816 5.340 -3.327 1.00 95.44 89 TYR A N 1
ATOM 674 C CA . TYR A 1 89 ? 4.555 4.908 -4.510 1.00 95.44 89 TYR A CA 1
ATOM 675 C C . TYR A 1 89 ? 3.625 4.846 -5.709 1.00 95.44 89 TYR A C 1
ATOM 677 O O . TYR A 1 89 ? 2.513 4.328 -5.607 1.00 95.44 89 TYR A O 1
ATOM 685 N N . TRP A 1 90 ? 4.088 5.306 -6.863 1.00 93.81 90 TRP A N 1
ATOM 686 C CA . TRP A 1 90 ? 3.344 5.147 -8.104 1.00 93.81 90 TRP A CA 1
ATOM 687 C C . TRP A 1 90 ? 4.255 5.091 -9.313 1.00 93.81 90 TRP A C 1
ATOM 689 O O . TRP A 1 90 ? 5.399 5.534 -9.286 1.00 93.81 90 TRP A O 1
ATOM 699 N N . TRP A 1 91 ? 3.728 4.544 -10.392 1.00 92.94 91 TRP A N 1
ATOM 700 C CA . TRP A 1 91 ? 4.387 4.483 -11.680 1.00 92.94 91 TRP A CA 1
ATOM 701 C C . TRP A 1 91 ? 3.368 4.737 -12.777 1.00 92.94 91 TRP A C 1
ATOM 703 O O . TRP A 1 91 ? 2.164 4.507 -12.635 1.00 92.94 91 TRP A O 1
ATOM 713 N N . GLU A 1 92 ? 3.886 5.222 -13.891 1.00 88.94 92 GLU A N 1
ATOM 714 C CA . GLU A 1 92 ? 3.115 5.521 -15.083 1.00 88.94 92 GLU A CA 1
ATOM 715 C C . GLU A 1 92 ? 3.591 4.605 -16.201 1.00 88.94 92 GLU A C 1
ATOM 717 O O . GLU A 1 92 ? 4.778 4.289 -16.324 1.00 88.94 92 GLU A O 1
ATOM 722 N N . TYR A 1 93 ? 2.647 4.154 -17.013 1.00 85.94 93 TYR A N 1
ATOM 723 C CA . TYR A 1 93 ? 2.935 3.354 -18.184 1.00 85.94 93 TYR A CA 1
ATOM 724 C C . TYR A 1 93 ? 3.025 4.268 -19.404 1.00 85.94 93 TYR A C 1
ATOM 726 O O . TYR A 1 93 ? 2.171 5.144 -19.571 1.00 85.94 93 TYR A O 1
ATOM 734 N N . PRO A 1 94 ? 3.996 4.039 -20.303 1.00 78.06 94 PRO A N 1
ATOM 735 C CA . PRO A 1 94 ? 4.053 4.734 -21.574 1.00 78.06 94 PRO A CA 1
ATOM 736 C C . PRO A 1 94 ? 2.717 4.614 -22.303 1.00 78.06 94 PRO A C 1
ATOM 738 O O . PRO A 1 94 ? 2.098 3.540 -22.330 1.00 78.06 94 PRO A O 1
ATOM 741 N N . ALA A 1 95 ? 2.282 5.716 -22.912 1.00 68.19 95 ALA A N 1
ATOM 742 C CA . ALA A 1 95 ? 1.152 5.675 -23.823 1.00 68.19 95 ALA A CA 1
ATOM 743 C C . ALA A 1 95 ? 1.437 4.634 -24.923 1.00 68.19 95 ALA A C 1
ATOM 745 O O . ALA A 1 95 ? 2.577 4.550 -25.395 1.00 68.19 95 ALA A O 1
ATOM 746 N N . PRO A 1 96 ? 0.439 3.836 -25.346 1.00 62.28 96 PRO A N 1
ATOM 747 C CA . PRO A 1 96 ? 0.624 2.906 -26.449 1.00 62.28 96 PRO A CA 1
ATOM 748 C C . PRO A 1 96 ? 1.173 3.655 -27.665 1.00 62.28 96 PRO A C 1
ATOM 750 O O . PRO A 1 96 ? 0.612 4.678 -28.070 1.00 62.28 96 PRO A O 1
ATOM 753 N N . VAL A 1 97 ? 2.268 3.163 -28.245 1.00 49.12 97 VAL A N 1
ATOM 754 C CA . VAL A 1 97 ? 2.838 3.731 -29.472 1.00 49.12 97 VAL A CA 1
ATOM 755 C C . VAL A 1 97 ? 1.755 3.665 -30.555 1.00 49.12 97 VAL A C 1
ATOM 757 O O . VAL A 1 97 ? 1.321 2.580 -30.929 1.00 49.12 97 VAL A O 1
ATOM 760 N N . GLY A 1 98 ? 1.256 4.824 -30.997 1.00 46.88 98 GLY A N 1
ATOM 761 C CA . GLY A 1 98 ? 0.123 4.933 -31.929 1.00 46.88 98 GLY A CA 1
ATOM 762 C C . GLY A 1 98 ? -1.140 5.583 -31.351 1.00 46.88 98 GLY A C 1
ATOM 763 O O . GLY A 1 98 ? -2.004 5.995 -32.121 1.00 46.88 98 GLY A O 1
ATOM 764 N N . ALA A 1 99 ? -1.224 5.797 -30.033 1.00 46.91 99 ALA A N 1
ATOM 765 C CA . ALA A 1 99 ? -2.204 6.697 -29.416 1.00 46.91 99 ALA A CA 1
ATOM 766 C C . ALA A 1 99 ? -1.789 8.167 -29.626 1.00 46.91 99 ALA A C 1
ATOM 768 O O . ALA A 1 99 ? -1.700 8.958 -28.689 1.00 46.91 99 ALA A O 1
ATOM 769 N N . SER A 1 100 ? -1.477 8.534 -30.871 1.00 38.53 100 SER A N 1
ATOM 770 C CA . SER A 1 100 ? -1.323 9.935 -31.228 1.00 38.53 100 SER A CA 1
ATOM 771 C C . SER A 1 100 ? -2.680 10.593 -31.029 1.00 38.53 100 SER A C 1
ATOM 773 O O . SER A 1 100 ? -3.700 10.089 -31.503 1.00 38.53 100 SER A O 1
ATOM 775 N N . ARG A 1 101 ? -2.680 11.680 -30.259 1.00 44.00 101 ARG A N 1
ATOM 776 C CA . ARG A 1 101 ? -3.785 12.609 -30.030 1.00 44.00 101 ARG A CA 1
ATOM 777 C C . ARG A 1 101 ? -4.561 12.783 -31.336 1.00 44.00 101 ARG A C 1
ATOM 779 O O . ARG A 1 101 ? -4.121 13.544 -32.188 1.00 44.00 101 ARG A O 1
ATOM 786 N N . VAL A 1 102 ? -5.678 12.060 -31.498 1.00 42.94 102 VAL A N 1
ATOM 787 C CA . VAL A 1 102 ? -6.577 12.248 -32.641 1.00 42.94 102 VAL A CA 1
ATOM 788 C C . VAL A 1 102 ? -6.963 13.713 -32.601 1.00 42.94 102 VAL A C 1
ATOM 790 O O . VAL A 1 102 ? -7.626 14.181 -31.670 1.00 42.94 102 VAL A O 1
ATOM 793 N N . GLU A 1 103 ? -6.404 14.448 -33.551 1.00 38.19 103 GLU A N 1
ATOM 794 C CA . GLU A 1 103 ? -6.513 15.882 -33.647 1.00 38.19 103 GLU A CA 1
ATOM 795 C C . GLU A 1 103 ? -7.991 16.253 -33.623 1.00 38.19 103 GLU A C 1
ATOM 797 O O . GLU A 1 103 ? -8.782 15.845 -34.475 1.00 38.19 103 GLU A O 1
ATOM 802 N N . ARG A 1 104 ? -8.372 17.086 -32.649 1.00 42.88 104 ARG A N 1
ATOM 803 C CA . ARG A 1 104 ? -9.548 17.938 -32.799 1.00 42.88 104 ARG A CA 1
ATOM 804 C C . ARG A 1 104 ? -9.249 18.944 -33.907 1.00 42.88 104 ARG A C 1
ATOM 806 O O . ARG A 1 104 ? -8.943 20.098 -33.627 1.00 42.88 104 ARG A O 1
ATOM 813 N N . ARG A 1 105 ? -9.345 18.516 -35.159 1.00 39.44 105 ARG A N 1
ATOM 814 C CA . ARG A 1 105 ? -9.647 19.393 -36.289 1.00 39.44 105 ARG A CA 1
ATOM 815 C C . ARG A 1 105 ? -10.665 18.700 -37.177 1.00 39.44 105 ARG A C 1
ATOM 817 O O . ARG A 1 105 ? -10.371 18.005 -38.137 1.00 39.44 105 ARG A O 1
ATOM 824 N N . SER A 1 106 ? -11.906 18.919 -36.780 1.00 42.31 106 SER A N 1
ATOM 825 C CA . SER A 1 106 ? -13.104 18.796 -37.591 1.00 42.31 106 SER A CA 1
ATOM 826 C C . SER A 1 106 ? -12.958 19.505 -38.939 1.00 42.31 106 SER A C 1
ATOM 828 O O . SER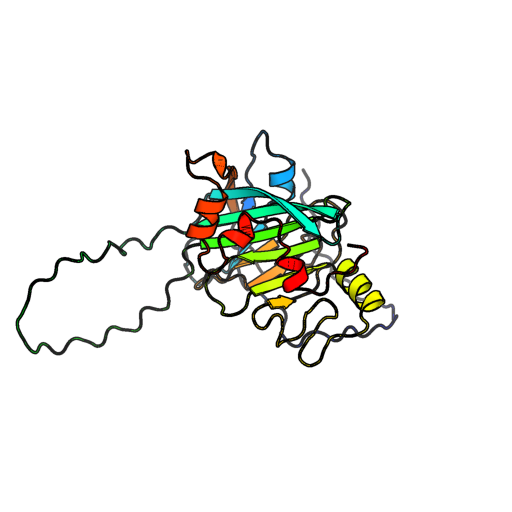 A 1 106 ? -12.656 20.698 -38.972 1.00 42.31 106 SER A O 1
ATOM 830 N N . SER A 1 107 ? -13.272 18.800 -40.028 1.00 40.59 107 SER A N 1
ATOM 831 C CA . SER A 1 107 ? -13.923 19.346 -41.231 1.00 40.59 107 SER A CA 1
ATOM 832 C C . SER A 1 107 ? -14.565 18.224 -42.075 1.00 40.59 107 SER A C 1
ATOM 834 O O . SER A 1 107 ? -14.193 17.063 -41.904 1.00 40.59 107 SER A O 1
ATOM 836 N N . PRO A 1 108 ? -15.601 18.519 -42.895 1.00 58.03 108 PRO A N 1
ATOM 837 C CA . PRO A 1 108 ? -16.748 17.618 -43.046 1.00 58.03 108 PRO A CA 1
ATOM 838 C C . PRO A 1 108 ? -16.960 17.007 -44.457 1.00 58.03 108 PRO A C 1
ATOM 840 O O . PRO A 1 108 ? -16.719 17.664 -45.463 1.00 58.03 108 PRO A O 1
ATOM 843 N N . ARG A 1 109 ? -17.605 15.817 -44.476 1.00 49.31 109 ARG A N 1
ATOM 844 C CA . ARG A 1 109 ? -18.273 15.080 -45.600 1.00 49.31 109 ARG A CA 1
ATOM 845 C C . ARG A 1 109 ? -17.317 14.387 -46.605 1.00 49.31 109 ARG A C 1
ATOM 847 O O . ARG A 1 109 ? -16.270 14.928 -46.904 1.00 49.31 109 ARG A O 1
ATOM 854 N N . ARG A 1 110 ? -17.572 13.181 -47.155 1.00 43.69 110 ARG A N 1
ATOM 855 C CA . ARG A 1 110 ? -18.760 12.605 -47.846 1.00 43.69 110 ARG A CA 1
ATOM 856 C C . ARG A 1 110 ? -18.707 11.054 -47.895 1.00 43.69 110 ARG A C 1
ATOM 858 O O . ARG A 1 110 ? -17.619 10.511 -48.005 1.00 43.69 110 ARG A O 1
ATOM 865 N N . GLY A 1 111 ? -19.876 10.395 -47.977 1.00 42.97 111 GLY A N 1
ATOM 866 C CA . GLY A 1 111 ? -20.062 9.031 -48.530 1.00 42.97 111 GLY A CA 1
ATOM 867 C C . GLY A 1 111 ? -20.623 7.979 -47.550 1.00 42.97 111 GLY A C 1
ATOM 868 O O . GLY A 1 111 ? -20.158 7.936 -46.411 1.00 42.97 111 GLY A O 1
ATOM 869 N N . PRO A 1 112 ? -21.601 7.125 -47.941 1.00 51.47 112 PRO A N 1
ATOM 870 C CA . PRO A 1 112 ? -22.076 6.023 -47.113 1.00 51.47 112 PRO A CA 1
ATOM 871 C C . PRO A 1 112 ? -21.164 4.811 -47.330 1.00 51.47 112 PRO A C 1
ATOM 873 O O . PRO A 1 112 ? -21.574 3.796 -47.884 1.00 51.47 112 PRO A O 1
ATOM 876 N N . GLU A 1 113 ? -19.898 4.919 -46.937 1.00 50.53 113 GLU A N 1
ATOM 877 C CA . GLU A 1 113 ? -19.086 3.715 -46.795 1.00 50.53 113 GLU A CA 1
ATOM 878 C C . GLU A 1 113 ? -19.546 2.992 -45.534 1.00 50.53 113 GLU A C 1
ATOM 880 O O . GLU A 1 113 ? -19.589 3.572 -44.443 1.00 50.53 113 GLU A O 1
ATOM 885 N N . LEU A 1 114 ? -19.928 1.725 -45.704 1.00 49.66 114 LEU A N 1
ATOM 886 C CA . LEU A 1 114 ? -20.144 0.766 -44.630 1.00 49.66 114 LEU A CA 1
ATOM 887 C C . LEU A 1 114 ? -18.884 0.740 -43.762 1.00 49.66 114 LEU A C 1
ATOM 889 O O . LEU A 1 114 ? -17.943 -0.001 -44.036 1.00 49.66 114 LEU A O 1
ATOM 893 N N . ARG A 1 115 ? -18.848 1.587 -42.728 1.00 55.44 115 ARG A N 1
ATOM 894 C CA . ARG A 1 115 ? -17.758 1.590 -41.759 1.00 55.44 115 ARG A CA 1
ATOM 895 C C . ARG A 1 115 ? -17.721 0.196 -41.138 1.00 55.44 115 ARG A C 1
ATOM 897 O O . ARG A 1 115 ? -18.722 -0.194 -40.525 1.00 55.44 115 ARG A O 1
ATOM 904 N N . PRO A 1 116 ? -16.615 -0.558 -41.262 1.00 48.47 116 PRO A N 1
ATOM 905 C CA . PRO A 1 116 ? -16.470 -1.776 -40.488 1.00 48.47 116 PRO A CA 1
ATOM 906 C C . PRO A 1 116 ? -16.664 -1.396 -39.022 1.00 48.47 116 PRO A C 1
ATOM 908 O O . PRO A 1 116 ? -16.070 -0.421 -38.551 1.00 48.47 116 PRO A O 1
ATOM 911 N N . ARG A 1 117 ? -17.558 -2.110 -38.320 1.00 41.53 117 ARG A N 1
ATOM 912 C CA . ARG A 1 117 ? -17.760 -1.916 -36.879 1.00 41.53 117 ARG A CA 1
ATOM 913 C C . ARG A 1 117 ? -16.371 -1.913 -36.239 1.00 41.53 117 ARG A C 1
ATOM 915 O O . ARG A 1 117 ? -15.663 -2.908 -36.417 1.00 41.53 117 ARG A O 1
ATOM 922 N N . PRO A 1 118 ? -15.959 -0.834 -35.546 1.00 47.69 118 PRO A N 1
ATOM 923 C CA . PRO A 1 118 ? -14.696 -0.855 -34.841 1.00 47.69 118 PRO A CA 1
ATOM 924 C C . PRO A 1 118 ? -14.738 -2.064 -33.917 1.00 47.69 118 PRO A C 1
ATOM 926 O O . PRO A 1 118 ? -15.639 -2.194 -33.084 1.00 47.69 118 PRO A O 1
ATOM 929 N N . ARG A 1 119 ? -13.810 -2.996 -34.143 1.00 40.56 119 ARG A N 1
ATOM 930 C CA . ARG A 1 119 ? -13.577 -4.116 -33.236 1.00 40.56 119 ARG A CA 1
ATOM 931 C C . ARG A 1 119 ? -13.425 -3.484 -31.848 1.00 40.56 119 ARG A C 1
ATOM 933 O O . ARG A 1 119 ? -12.686 -2.500 -31.771 1.00 40.56 119 ARG A O 1
ATOM 940 N N . PRO A 1 120 ? -14.123 -3.955 -30.798 1.00 38.41 120 PRO A N 1
ATOM 941 C CA . PRO A 1 120 ? -13.922 -3.418 -29.463 1.00 38.41 120 PRO A CA 1
ATOM 942 C C . PRO A 1 120 ? -12.428 -3.504 -29.170 1.00 38.41 120 PRO A C 1
ATOM 944 O O . PRO A 1 120 ? -11.875 -4.599 -29.068 1.00 38.41 120 PRO A O 1
ATOM 947 N N . VAL A 1 121 ? -11.752 -2.356 -29.164 1.00 46.16 121 VAL A N 1
ATOM 948 C CA . VAL A 1 121 ? -10.368 -2.282 -28.719 1.00 46.16 121 VAL A CA 1
ATOM 949 C C . VAL A 1 121 ? -10.458 -2.704 -27.264 1.00 46.16 121 VAL A C 1
ATOM 951 O O . VAL A 1 121 ? -11.206 -2.084 -26.505 1.00 46.16 121 VAL A O 1
ATOM 954 N N . ALA A 1 122 ? -9.810 -3.818 -26.912 1.00 45.06 122 ALA A N 1
ATOM 955 C CA . ALA A 1 122 ? -9.759 -4.272 -25.530 1.00 45.06 122 ALA A CA 1
ATOM 956 C C . ALA A 1 122 ? -9.409 -3.062 -24.649 1.00 45.06 122 ALA A C 1
ATOM 958 O O . ALA A 1 122 ? -8.562 -2.263 -25.069 1.00 45.06 122 ALA A O 1
ATOM 959 N N . PRO A 1 123 ? -10.093 -2.861 -23.507 1.00 50.62 123 PRO A N 1
ATOM 960 C CA . PRO A 1 123 ? -9.866 -1.681 -22.688 1.00 50.62 123 PRO A CA 1
ATOM 961 C C . PRO A 1 123 ? -8.368 -1.563 -22.426 1.00 50.62 123 PRO A C 1
ATOM 963 O O . PRO A 1 123 ? -7.741 -2.510 -21.951 1.00 50.62 123 PRO A O 1
ATOM 966 N N . ALA A 1 124 ? -7.788 -0.431 -22.831 1.00 66.00 124 ALA A N 1
ATOM 967 C CA . ALA A 1 124 ? -6.374 -0.183 -22.624 1.00 66.00 124 ALA A CA 1
ATOM 968 C C . ALA A 1 124 ? -6.082 -0.322 -21.123 1.00 66.00 124 ALA A C 1
ATOM 970 O O . ALA A 1 124 ? -6.820 0.228 -20.302 1.00 66.00 124 ALA A O 1
ATOM 971 N N . GLY A 1 125 ? -5.039 -1.080 -20.771 1.00 72.12 125 GLY A N 1
ATOM 972 C CA . GLY A 1 125 ? -4.603 -1.204 -19.383 1.00 72.12 125 GLY A CA 1
ATOM 973 C C . GLY A 1 125 ? -4.331 0.165 -18.759 1.00 72.12 125 GLY A C 1
ATOM 974 O O . GLY A 1 125 ? -4.071 1.141 -19.469 1.00 72.12 125 GLY A O 1
ATOM 975 N N . LEU A 1 126 ? -4.373 0.238 -17.428 1.00 79.69 126 LEU A N 1
ATOM 976 C CA . LEU A 1 126 ? -4.219 1.496 -16.694 1.00 79.69 126 LEU A CA 1
ATOM 977 C C . LEU A 1 126 ? -2.985 2.292 -17.131 1.00 79.69 126 LEU A C 1
ATOM 979 O O . LEU A 1 126 ? -1.900 1.735 -17.306 1.00 79.69 126 LEU A O 1
ATOM 983 N N . SER A 1 127 ? -3.145 3.608 -17.282 1.00 84.94 127 SER A N 1
ATOM 984 C CA . SER A 1 127 ? -2.041 4.526 -17.588 1.00 84.94 127 SER A CA 1
ATOM 985 C C . SER A 1 127 ? -1.130 4.770 -16.387 1.00 84.94 127 SER A C 1
ATOM 987 O O . SER A 1 127 ? 0.029 5.120 -16.572 1.00 84.94 127 SER A O 1
ATOM 989 N N . ALA A 1 128 ? -1.633 4.565 -15.171 1.00 88.81 128 ALA A N 1
ATOM 990 C CA . ALA A 1 128 ? -0.881 4.692 -13.932 1.00 88.81 128 ALA A CA 1
ATOM 991 C C . ALA A 1 128 ? -1.398 3.703 -12.885 1.00 88.81 128 ALA A C 1
ATOM 993 O O . ALA A 1 128 ? -2.580 3.348 -12.878 1.00 88.81 128 ALA A O 1
ATOM 994 N N . GLN A 1 129 ? -0.505 3.285 -11.995 1.00 91.19 129 GLN A N 1
ATOM 995 C CA . GLN A 1 129 ? -0.814 2.435 -10.852 1.00 91.19 129 GLN A CA 1
ATOM 996 C C . GLN A 1 129 ? 0.075 2.840 -9.673 1.00 91.19 129 GLN A C 1
ATOM 998 O O . GLN A 1 129 ? 1.165 3.380 -9.853 1.00 91.19 129 GLN A O 1
ATOM 1003 N N . GLY A 1 130 ? -0.391 2.601 -8.456 1.00 92.81 130 GLY A N 1
ATOM 1004 C CA . GLY A 1 130 ? 0.356 2.914 -7.253 1.00 92.81 130 GLY A CA 1
ATOM 1005 C C . GLY A 1 130 ? -0.194 2.237 -6.010 1.00 92.81 130 GLY A C 1
ATOM 1006 O O . GLY A 1 130 ? -1.182 1.497 -6.049 1.00 92.81 130 GLY A O 1
ATOM 1007 N N . ILE A 1 131 ? 0.487 2.498 -4.904 1.00 94.31 131 ILE A N 1
ATOM 1008 C CA . ILE A 1 131 ? 0.146 2.032 -3.569 1.00 94.31 131 ILE A CA 1
ATOM 1009 C C . ILE A 1 131 ? 0.557 3.090 -2.547 1.00 94.31 131 ILE A C 1
ATOM 1011 O O . ILE A 1 131 ? 1.649 3.655 -2.633 1.00 94.31 131 ILE A O 1
ATOM 1015 N N . ARG A 1 132 ? -0.302 3.350 -1.566 1.00 94.25 132 ARG A N 1
ATOM 1016 C CA . ARG A 1 132 ? 0.021 4.184 -0.408 1.00 94.25 132 ARG A CA 1
ATOM 1017 C C . ARG A 1 132 ? 0.093 3.327 0.843 1.00 94.25 132 ARG A C 1
ATOM 1019 O O . ARG A 1 132 ? -0.784 2.507 1.091 1.00 94.25 132 ARG A O 1
ATOM 1026 N N . LEU A 1 133 ? 1.160 3.510 1.607 1.00 96.25 133 LEU A N 1
ATOM 1027 C CA . LEU A 1 133 ? 1.411 2.822 2.865 1.00 96.25 133 LEU A CA 1
ATOM 1028 C C . LEU A 1 133 ? 1.185 3.809 4.004 1.00 96.25 133 LEU A C 1
ATOM 1030 O O . LEU A 1 133 ? 1.765 4.894 3.987 1.00 96.25 133 LEU A O 1
ATOM 1034 N N . THR A 1 134 ? 0.397 3.415 4.999 1.00 95.38 134 THR A N 1
ATOM 1035 C CA . THR A 1 134 ? 0.324 4.098 6.296 1.00 95.38 134 THR A CA 1
ATOM 1036 C C . THR A 1 134 ? 1.055 3.254 7.325 1.00 95.38 134 THR A C 1
ATOM 1038 O O . THR A 1 134 ? 0.780 2.057 7.471 1.00 95.38 134 THR A O 1
ATOM 1041 N N . LEU A 1 135 ? 2.024 3.873 7.993 1.00 95.50 135 LEU A N 1
ATOM 1042 C CA . LEU A 1 135 ? 2.884 3.211 8.963 1.00 95.50 135 LEU A CA 1
ATOM 1043 C C . LEU A 1 135 ? 2.257 3.280 10.361 1.00 95.50 135 LEU A C 1
ATOM 1045 O O . LEU A 1 135 ? 1.614 4.268 10.721 1.00 95.50 135 LEU A O 1
ATOM 1049 N N . ASN A 1 136 ? 2.455 2.234 11.157 1.00 92.38 136 ASN A N 1
ATOM 1050 C CA . ASN A 1 136 ? 2.142 2.262 12.583 1.00 92.38 136 ASN A CA 1
ATOM 1051 C C . ASN A 1 136 ? 3.214 3.043 13.372 1.00 92.38 136 ASN A C 1
ATOM 1053 O O . ASN A 1 136 ? 4.214 3.507 12.816 1.00 92.38 136 ASN A O 1
ATOM 1057 N N . SER A 1 137 ? 3.038 3.139 14.690 1.00 88.19 137 SER A N 1
ATOM 1058 C CA . SER A 1 137 ? 3.988 3.797 15.603 1.00 88.19 137 SER A CA 1
ATOM 1059 C C . SER A 1 137 ? 5.405 3.199 15.605 1.00 88.19 137 SER A C 1
ATOM 1061 O O . SER A 1 137 ? 6.345 3.866 16.026 1.00 88.19 137 SER A O 1
ATOM 1063 N N . GLN A 1 138 ? 5.583 1.971 15.106 1.00 89.62 138 GLN A N 1
ATOM 1064 C CA . GLN A 1 138 ? 6.885 1.308 14.955 1.00 89.62 138 GLN A CA 1
ATOM 1065 C C . GLN A 1 138 ? 7.533 1.572 13.581 1.00 89.62 138 GLN A C 1
ATOM 1067 O O . GLN A 1 138 ? 8.583 1.013 13.269 1.00 89.62 138 GLN A O 1
ATOM 1072 N N . GLY A 1 139 ? 6.910 2.393 12.726 1.00 91.62 139 GLY A N 1
ATOM 1073 C CA . GLY A 1 139 ? 7.387 2.674 11.369 1.00 91.62 139 GLY A CA 1
ATOM 1074 C C . GLY A 1 139 ? 7.165 1.524 10.381 1.00 91.62 139 GLY A C 1
ATOM 1075 O O . GLY A 1 139 ? 7.746 1.515 9.295 1.00 91.62 139 GLY A O 1
ATOM 1076 N N . VAL A 1 140 ? 6.337 0.545 10.743 1.00 93.75 140 VAL A N 1
ATOM 1077 C CA . VAL A 1 140 ? 6.031 -0.633 9.930 1.00 93.75 140 VAL A CA 1
ATOM 1078 C C . VAL A 1 140 ? 4.734 -0.398 9.145 1.00 93.75 140 VAL A C 1
ATOM 1080 O O . VAL A 1 140 ? 3.769 0.099 9.730 1.00 93.75 140 VAL A O 1
ATOM 1083 N N . PRO A 1 141 ? 4.660 -0.746 7.843 1.00 95.81 141 PRO A N 1
ATOM 1084 C CA . PRO A 1 141 ? 3.414 -0.657 7.083 1.00 95.81 141 PRO A CA 1
ATOM 1085 C C . PRO A 1 141 ? 2.299 -1.482 7.720 1.00 95.81 141 PRO A C 1
ATOM 1087 O O . PRO A 1 141 ? 2.485 -2.667 7.993 1.00 95.81 141 PRO A O 1
ATOM 1090 N N . ALA A 1 142 ? 1.153 -0.842 7.940 1.00 96.00 142 ALA A N 1
ATOM 1091 C CA . ALA A 1 142 ? 0.007 -1.458 8.601 1.00 96.00 142 ALA A CA 1
ATOM 1092 C C . ALA A 1 142 ? -1.291 -1.338 7.793 1.00 96.00 142 ALA A C 1
ATOM 1094 O O . ALA A 1 142 ? -2.140 -2.222 7.869 1.00 96.00 142 ALA A O 1
ATOM 1095 N N . VAL A 1 143 ? -1.433 -0.279 6.989 1.00 96.12 143 VAL A N 1
ATOM 1096 C CA . VAL A 1 143 ? -2.549 -0.095 6.049 1.00 96.12 143 VAL A CA 1
ATOM 1097 C C . VAL A 1 143 ? -1.984 0.206 4.665 1.00 96.12 143 VAL A C 1
ATOM 1099 O O . VAL A 1 143 ? -1.082 1.033 4.521 1.00 96.12 143 VAL A O 1
ATOM 1102 N N . PHE A 1 144 ? -2.524 -0.460 3.648 1.00 96.12 144 PHE A N 1
ATOM 1103 C CA . PHE A 1 144 ? -2.046 -0.423 2.272 1.00 96.12 144 PHE A CA 1
ATOM 1104 C C . PHE A 1 144 ? -3.217 -0.092 1.349 1.00 96.12 144 PHE A C 1
ATOM 1106 O O . PHE A 1 144 ? -4.162 -0.866 1.220 1.00 96.12 144 PHE A O 1
ATOM 1113 N N . GLU A 1 145 ? -3.157 1.052 0.687 1.00 93.12 145 GLU A N 1
ATOM 1114 C CA . GLU A 1 145 ? -4.208 1.544 -0.200 1.00 93.12 145 GLU A CA 1
ATOM 1115 C C . GLU A 1 145 ? -3.762 1.416 -1.658 1.00 93.12 145 GLU A C 1
ATOM 1117 O O . GLU A 1 145 ? -2.724 1.954 -2.042 1.00 93.12 145 GLU A O 1
ATOM 1122 N N . VAL A 1 146 ? -4.541 0.729 -2.494 1.00 91.88 146 VAL A N 1
ATOM 1123 C CA . VAL A 1 146 ? -4.247 0.599 -3.930 1.00 91.88 146 VAL A CA 1
ATOM 1124 C C . VAL A 1 146 ? -4.706 1.841 -4.696 1.00 91.88 146 VAL A C 1
ATOM 1126 O O . VAL A 1 146 ? -5.880 2.209 -4.657 1.00 91.88 146 VAL A O 1
ATOM 1129 N N . LEU A 1 147 ? -3.798 2.443 -5.468 1.00 87.25 147 LEU A N 1
ATOM 1130 C CA . LEU A 1 147 ? -4.054 3.618 -6.305 1.00 87.25 147 LEU A CA 1
ATOM 1131 C C . LEU A 1 147 ? -4.151 3.189 -7.780 1.00 87.25 147 LEU A C 1
ATOM 1133 O O . LEU A 1 147 ? -3.138 2.878 -8.391 1.00 87.25 147 LEU A O 1
ATOM 1137 N N . GLY A 1 148 ? -5.339 3.120 -8.383 1.00 74.31 148 GLY A N 1
ATOM 1138 C CA . GLY A 1 148 ? -5.474 2.689 -9.785 1.00 74.31 148 GLY A CA 1
ATOM 1139 C C . GLY A 1 148 ? -6.907 2.766 -10.307 1.00 74.31 148 GLY A C 1
ATOM 1140 O O . GLY A 1 148 ? -7.854 2.432 -9.600 1.00 74.31 148 GLY A O 1
ATOM 1141 N N . ALA A 1 149 ? -7.086 3.251 -11.536 1.00 59.06 149 ALA A N 1
ATOM 1142 C CA . ALA A 1 149 ? -8.370 3.736 -12.053 1.00 59.06 149 ALA A CA 1
ATOM 1143 C C . ALA A 1 149 ? -9.258 2.687 -12.761 1.00 59.06 149 ALA A C 1
ATOM 1145 O O . ALA A 1 149 ? -9.976 3.047 -13.693 1.00 59.06 149 ALA A O 1
ATOM 1146 N N . THR A 1 150 ? -9.244 1.408 -12.367 1.00 55.91 150 THR A N 1
ATOM 1147 C CA . THR A 1 150 ? -10.144 0.407 -12.988 1.00 55.91 150 THR A CA 1
ATOM 1148 C C . THR A 1 150 ? -11.443 0.205 -12.223 1.00 55.91 150 THR A C 1
ATOM 1150 O O . THR A 1 150 ? -12.461 -0.100 -12.837 1.00 55.91 150 THR A O 1
ATOM 1153 N N . ASN A 1 151 ? -11.448 0.390 -10.902 1.00 54.56 151 ASN A N 1
ATOM 1154 C CA . ASN A 1 151 ? -12.520 -0.149 -10.066 1.00 54.56 151 ASN A CA 1
ATOM 1155 C C . ASN A 1 151 ? -13.359 0.985 -9.457 1.00 54.56 151 ASN A C 1
ATOM 1157 O O . ASN A 1 151 ? -12.828 2.013 -9.033 1.00 54.56 151 ASN A O 1
ATOM 1161 N N . GLU A 1 152 ? -14.685 0.817 -9.414 1.00 65.81 152 GLU A N 1
ATOM 1162 C CA . GLU A 1 152 ? -15.586 1.658 -8.598 1.00 65.81 152 GLU A CA 1
ATOM 1163 C C . GLU A 1 152 ? -15.270 1.550 -7.098 1.00 65.81 152 GLU A C 1
ATOM 1165 O O . GLU A 1 152 ? -15.692 2.388 -6.303 1.00 65.81 152 GLU A O 1
ATOM 1170 N N . THR A 1 153 ? -14.483 0.538 -6.733 1.00 77.94 153 THR A N 1
ATOM 1171 C CA . THR A 1 153 ? -14.079 0.211 -5.376 1.00 77.94 153 THR A CA 1
ATOM 1172 C C . THR A 1 153 ? -12.591 0.458 -5.139 1.00 77.94 153 THR A C 1
ATOM 1174 O O . THR A 1 153 ? -11.747 0.118 -5.967 1.00 77.94 153 THR A O 1
ATOM 1177 N N . ILE A 1 154 ? -12.266 0.959 -3.958 1.00 84.56 154 ILE A N 1
ATOM 1178 C CA . ILE A 1 154 ? -10.924 1.159 -3.432 1.00 84.56 154 ILE A CA 1
ATOM 1179 C C . ILE A 1 154 ? -10.599 -0.032 -2.535 1.00 84.56 154 ILE A C 1
ATOM 1181 O O . ILE A 1 154 ? -11.233 -0.228 -1.497 1.00 84.56 154 ILE A O 1
ATOM 1185 N N . ALA A 1 155 ? -9.628 -0.830 -2.972 1.00 89.75 155 ALA A N 1
ATOM 1186 C CA . ALA A 1 155 ? -9.131 -1.971 -2.221 1.00 89.75 155 ALA A CA 1
ATOM 1187 C C . ALA A 1 155 ? -8.102 -1.508 -1.186 1.00 89.75 155 ALA A C 1
ATOM 1189 O O . ALA A 1 155 ? -7.133 -0.813 -1.520 1.00 89.75 155 ALA A O 1
ATOM 1190 N N . VAL A 1 156 ? -8.317 -1.922 0.059 1.00 93.25 156 VAL A N 1
ATOM 1191 C CA . VAL A 1 156 ? -7.383 -1.718 1.164 1.00 93.25 156 VAL A CA 1
ATOM 1192 C C . VAL A 1 156 ? -6.926 -3.072 1.689 1.00 93.25 156 VAL A C 1
ATOM 1194 O O . VAL A 1 156 ? -7.724 -3.992 1.831 1.00 93.25 156 VAL A O 1
ATOM 1197 N N . PHE A 1 157 ? -5.640 -3.195 1.983 1.00 95.69 157 PHE A N 1
ATOM 1198 C CA . PHE A 1 157 ? -5.067 -4.339 2.682 1.00 95.69 157 PHE A CA 1
ATOM 1199 C C . PHE A 1 157 ? -4.601 -3.849 4.043 1.00 95.69 157 PHE A C 1
ATOM 1201 O O . PHE A 1 157 ? -4.155 -2.705 4.171 1.00 95.69 157 PHE A O 1
ATOM 1208 N N . VAL A 1 158 ? -4.750 -4.677 5.067 1.00 96.75 158 VAL A N 1
ATOM 1209 C CA . VAL A 1 158 ? -4.487 -4.263 6.447 1.00 96.75 158 VAL A CA 1
ATOM 1210 C C . VAL A 1 158 ? -3.814 -5.398 7.199 1.00 96.75 158 VAL A C 1
ATOM 1212 O O . VAL A 1 158 ? -4.126 -6.554 6.938 1.00 96.75 158 VAL A O 1
ATOM 1215 N N . ASN A 1 159 ? -2.898 -5.097 8.115 1.00 95.94 159 ASN A N 1
ATOM 1216 C CA . ASN A 1 159 ? -2.301 -6.147 8.934 1.00 95.94 159 ASN A CA 1
ATOM 1217 C C . ASN A 1 159 ? -3.313 -6.769 9.910 1.00 95.94 159 ASN A C 1
ATOM 1219 O O . ASN A 1 159 ? -4.216 -6.088 10.408 1.00 95.94 159 ASN A O 1
ATOM 1223 N N . ASP A 1 160 ? -3.105 -8.042 10.243 1.00 95.44 160 ASP A N 1
ATOM 1224 C CA . ASP A 1 160 ? -3.919 -8.802 11.194 1.00 95.44 160 ASP A CA 1
ATOM 1225 C C . ASP A 1 160 ? -4.019 -8.111 12.562 1.00 95.44 160 ASP A C 1
ATOM 1227 O O . ASP A 1 160 ? -5.110 -8.051 13.133 1.00 95.44 160 ASP A O 1
ATOM 1231 N N . SER A 1 161 ? -2.929 -7.526 13.076 1.00 95.31 161 SER A N 1
ATOM 1232 C CA . SER A 1 161 ? -2.938 -6.800 14.356 1.00 95.31 161 SER A CA 1
ATOM 1233 C C . SER A 1 161 ? -3.942 -5.645 14.404 1.00 95.31 161 SER A C 1
ATOM 1235 O O . SER A 1 161 ? -4.591 -5.425 15.430 1.00 95.31 161 SER A O 1
ATOM 1237 N N . VAL A 1 162 ? -4.116 -4.924 13.296 1.00 96.56 162 VAL A N 1
ATOM 1238 C CA . VAL A 1 162 ? -5.022 -3.772 13.212 1.00 96.56 162 VAL A CA 1
ATOM 1239 C C . VAL A 1 162 ? -6.478 -4.246 13.181 1.00 96.56 162 VAL A C 1
ATOM 1241 O O . VAL A 1 162 ? -7.331 -3.662 13.849 1.00 96.56 162 VAL A O 1
ATOM 1244 N N . GLU A 1 163 ? -6.765 -5.343 12.476 1.00 97.69 163 GLU A N 1
ATOM 1245 C CA . GLU A 1 163 ? -8.089 -5.979 12.478 1.00 97.69 163 GLU A CA 1
ATOM 1246 C C . GLU A 1 163 ? -8.420 -6.609 13.835 1.00 97.69 163 GLU A C 1
ATOM 1248 O O . GLU A 1 163 ? -9.558 -6.527 14.299 1.00 97.69 163 GLU A O 1
ATOM 1253 N N . ALA A 1 164 ? -7.441 -7.220 14.503 1.00 97.44 164 ALA A N 1
ATOM 1254 C CA . ALA A 1 164 ? -7.614 -7.759 15.847 1.00 97.44 164 ALA A CA 1
ATOM 1255 C C . ALA A 1 164 ? -7.968 -6.650 16.850 1.00 97.44 164 ALA A C 1
ATOM 1257 O O . ALA A 1 164 ? -8.912 -6.804 17.627 1.00 97.44 164 ALA A O 1
ATOM 1258 N N . ALA A 1 165 ? -7.273 -5.511 16.787 1.00 96.88 165 ALA A N 1
ATOM 1259 C CA . ALA A 1 165 ? -7.574 -4.343 17.610 1.00 96.88 165 ALA A CA 1
ATOM 1260 C C . ALA A 1 165 ? -8.956 -3.743 17.288 1.00 96.88 165 ALA A C 1
ATOM 1262 O O . ALA A 1 165 ? -9.725 -3.443 18.201 1.00 96.88 165 ALA A O 1
ATOM 1263 N N . ALA A 1 166 ? -9.327 -3.647 16.007 1.00 97.38 166 ALA A N 1
ATOM 1264 C CA .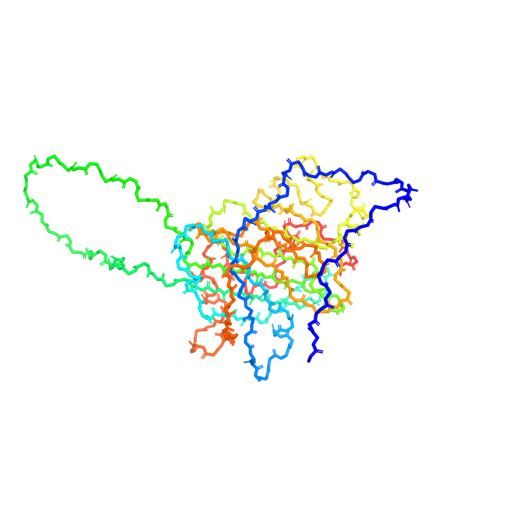 ALA A 1 166 ? -10.666 -3.215 15.607 1.00 97.38 166 ALA A CA 1
ATOM 1265 C C . ALA A 1 166 ? -11.753 -4.164 16.119 1.00 97.38 166 ALA A C 1
ATOM 1267 O O . ALA A 1 166 ? -12.781 -3.709 16.614 1.00 97.38 166 ALA A O 1
ATOM 1268 N N . ARG A 1 167 ? -11.521 -5.480 16.064 1.00 97.88 167 ARG A N 1
ATOM 1269 C CA . ARG A 1 167 ? -12.465 -6.473 16.584 1.00 97.88 167 ARG A CA 1
ATOM 1270 C C . ARG A 1 167 ? -12.630 -6.372 18.097 1.00 97.88 167 ARG A C 1
ATOM 1272 O O . ARG A 1 167 ? -13.744 -6.515 18.596 1.00 97.88 167 ARG A O 1
ATOM 1279 N N . ALA A 1 168 ? -11.548 -6.096 18.821 1.00 97.94 168 ALA A N 1
ATOM 1280 C CA . ALA A 1 168 ? -11.600 -5.867 20.261 1.00 97.94 168 ALA A CA 1
ATOM 1281 C C . ALA A 1 168 ? -12.403 -4.605 20.623 1.00 97.94 168 ALA A C 1
ATOM 1283 O O . ALA A 1 168 ? -13.135 -4.617 21.609 1.00 97.94 168 ALA A O 1
ATOM 1284 N N . GLN A 1 169 ? -12.300 -3.538 19.823 1.00 97.88 169 GLN A N 1
ATOM 1285 C CA . GLN A 1 169 ? -12.971 -2.264 20.099 1.00 97.88 169 GLN A CA 1
ATOM 1286 C C . GLN A 1 169 ? -14.420 -2.202 19.591 1.00 97.88 169 GLN A C 1
ATOM 1288 O O . GLN A 1 169 ? -15.295 -1.686 20.282 1.00 97.88 169 GLN A O 1
ATOM 1293 N N . PHE A 1 170 ? -14.688 -2.702 18.385 1.00 97.19 170 PHE A N 1
ATOM 1294 C CA . PHE A 1 170 ? -15.972 -2.535 17.690 1.00 97.19 170 PHE A CA 1
ATOM 1295 C C . PHE A 1 170 ? -16.789 -3.828 17.586 1.00 97.19 170 PHE A C 1
ATOM 1297 O O . PHE A 1 170 ? -17.906 -3.804 17.065 1.00 97.19 170 PHE A O 1
ATOM 1304 N N . GLY A 1 171 ? -16.247 -4.957 18.046 1.00 96.94 171 GLY A N 1
ATOM 1305 C CA . GLY A 1 171 ? -16.854 -6.272 17.874 1.00 96.94 171 GLY A CA 1
ATOM 1306 C C . GLY A 1 171 ? -16.674 -6.825 16.457 1.00 96.94 171 GLY A C 1
ATOM 1307 O O . GLY A 1 171 ? -15.642 -6.650 15.818 1.00 96.94 171 GLY A O 1
ATOM 1308 N N . GLY A 1 172 ? -17.667 -7.559 15.961 1.00 96.06 172 GLY A N 1
ATOM 1309 C CA . GLY A 1 172 ? -17.585 -8.216 14.655 1.00 96.06 172 GLY A CA 1
ATOM 1310 C C . GLY A 1 172 ? -17.668 -7.273 13.438 1.00 96.06 172 GLY A C 1
ATOM 1311 O O . GLY A 1 172 ? -17.867 -6.056 13.559 1.00 96.06 172 GLY A O 1
ATOM 1312 N N . PRO A 1 173 ? -17.553 -7.843 12.225 1.00 97.50 173 PRO A N 1
ATOM 1313 C CA . PRO A 1 173 ? -17.905 -7.146 10.991 1.00 97.50 173 PRO A CA 1
ATOM 1314 C C . PRO A 1 173 ? -19.353 -6.634 11.024 1.00 97.50 173 PRO A C 1
ATOM 1316 O O . PRO A 1 173 ? -20.241 -7.291 11.571 1.00 97.50 173 PRO A O 1
ATOM 1319 N N . LEU A 1 174 ? -19.592 -5.459 10.435 1.00 96.88 174 LEU A N 1
ATOM 1320 C CA . LEU A 1 174 ? -20.948 -4.931 10.226 1.00 96.88 174 LEU A CA 1
ATOM 1321 C C . LEU A 1 174 ? -21.697 -5.744 9.152 1.00 96.88 174 LEU A C 1
ATOM 1323 O O . LEU A 1 174 ? -21.060 -6.445 8.362 1.00 96.88 174 LEU A O 1
ATOM 1327 N N . PRO A 1 175 ? -23.039 -5.642 9.068 1.00 95.12 175 PRO A N 1
ATOM 1328 C CA . P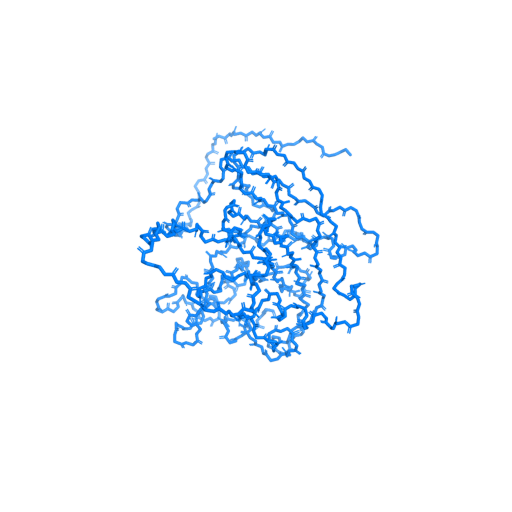RO A 1 175 ? -23.801 -6.274 7.995 1.00 95.12 175 PRO A CA 1
ATOM 1329 C C . PRO A 1 175 ? -23.242 -5.935 6.607 1.00 95.12 175 PRO A C 1
ATOM 1331 O O . PRO A 1 175 ? -22.958 -4.779 6.302 1.00 95.12 175 PRO A O 1
ATOM 1334 N N . GLY A 1 176 ? -23.058 -6.960 5.771 1.00 92.06 176 GLY A N 1
ATOM 1335 C CA . GLY A 1 176 ? -22.488 -6.806 4.428 1.00 92.06 176 GLY A CA 1
ATOM 1336 C C . GLY A 1 176 ? -20.971 -6.574 4.383 1.00 92.06 176 GLY A C 1
ATOM 1337 O O . GLY A 1 176 ? -20.435 -6.385 3.293 1.00 92.06 176 GLY A O 1
ATOM 1338 N N . ARG A 1 177 ? -20.271 -6.606 5.525 1.00 94.94 177 ARG A N 1
ATOM 1339 C CA . ARG A 1 177 ? -18.809 -6.476 5.617 1.00 94.94 177 ARG A CA 1
ATOM 1340 C C . ARG A 1 177 ? -18.137 -7.785 6.008 1.00 94.94 177 ARG A C 1
ATOM 1342 O O . ARG A 1 177 ? -18.739 -8.648 6.643 1.00 94.94 177 ARG A O 1
ATOM 1349 N N . GLN A 1 178 ? -16.876 -7.919 5.616 1.00 94.69 178 GLN A N 1
ATOM 1350 C CA . GLN A 1 178 ? -16.039 -9.081 5.902 1.00 94.69 178 GLN A CA 1
ATOM 1351 C C . GLN A 1 178 ? -15.190 -8.872 7.159 1.00 94.69 178 GLN A C 1
ATOM 1353 O O . GLN A 1 178 ? -14.951 -9.827 7.897 1.00 94.69 178 GLN A O 1
ATOM 1358 N N . PHE A 1 179 ? -14.779 -7.630 7.432 1.00 97.25 179 PHE A N 1
ATOM 1359 C CA . PHE A 1 179 ? -13.841 -7.303 8.508 1.00 97.25 179 PHE A CA 1
ATOM 1360 C C . PHE A 1 179 ? -14.398 -6.262 9.491 1.00 97.25 179 PHE A C 1
ATOM 1362 O O . PHE A 1 179 ? -15.234 -5.420 9.150 1.00 97.25 179 PHE A O 1
ATOM 1369 N N . ALA A 1 180 ? -13.932 -6.314 10.740 1.00 97.50 180 ALA A N 1
ATOM 1370 C CA . ALA A 1 180 ? -14.288 -5.365 11.792 1.00 97.50 180 ALA A CA 1
ATOM 1371 C C . ALA A 1 180 ? -13.779 -3.947 11.477 1.00 97.50 180 ALA A C 1
ATOM 1373 O O . ALA A 1 180 ? -14.419 -2.966 11.840 1.00 97.50 180 ALA A O 1
ATOM 1374 N N . LEU A 1 181 ? -12.693 -3.813 10.721 1.00 96.56 181 LEU A N 1
ATOM 1375 C CA . LEU A 1 181 ? -12.196 -2.521 10.242 1.00 96.56 181 LEU A CA 1
ATOM 1376 C C . LEU A 1 181 ? -13.097 -1.829 9.222 1.00 96.56 181 LEU A C 1
ATOM 1378 O O . LEU A 1 181 ? -12.956 -0.630 9.001 1.00 96.56 181 LEU A O 1
ATOM 1382 N N . GLU A 1 182 ? -13.998 -2.539 8.551 1.00 96.56 182 GLU A N 1
ATOM 1383 C CA . GLU A 1 182 ? -14.807 -1.914 7.509 1.00 96.56 182 GLU A CA 1
ATOM 1384 C C . GLU A 1 182 ? -15.911 -1.045 8.116 1.00 96.56 182 GLU A C 1
ATOM 1386 O O . GLU A 1 182 ? -16.610 -1.455 9.045 1.00 96.56 182 GLU A O 1
ATOM 1391 N N . ARG A 1 183 ? -16.076 0.166 7.576 1.00 95.06 183 ARG A N 1
ATOM 1392 C CA . ARG A 1 183 ? -17.219 1.054 7.846 1.00 95.06 183 ARG A CA 1
ATOM 1393 C C . ARG A 1 183 ? -18.513 0.466 7.286 1.00 95.06 183 ARG A C 1
ATOM 1395 O O . ARG A 1 183 ? -18.472 -0.438 6.457 1.00 95.06 183 ARG A O 1
ATOM 1402 N N . ALA A 1 184 ? -19.670 0.991 7.685 1.00 94.44 184 ALA A N 1
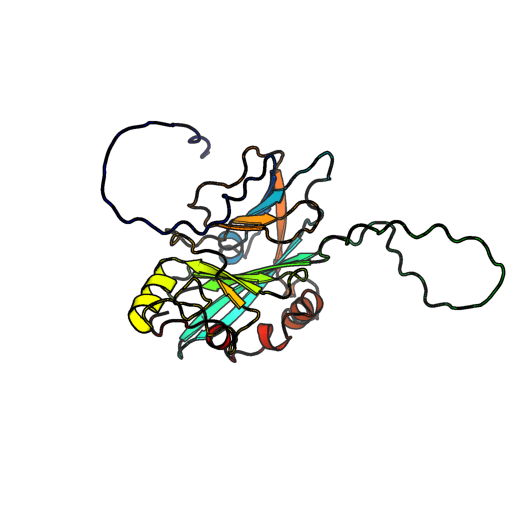ATOM 1403 C CA . ALA A 1 184 ? -20.943 0.585 7.084 1.00 94.44 184 ALA A CA 1
ATOM 1404 C C . ALA A 1 184 ? -20.921 0.791 5.550 1.00 94.44 184 ALA A C 1
ATOM 1406 O O . ALA A 1 184 ? -20.171 1.631 5.037 1.00 94.44 184 ALA A O 1
ATOM 1407 N N . ALA A 1 185 ? -21.673 -0.009 4.790 1.00 91.25 185 ALA A N 1
ATOM 1408 C CA . ALA A 1 185 ? -21.715 0.111 3.325 1.00 91.25 185 ALA A CA 1
ATOM 1409 C C . ALA A 1 185 ? -22.264 1.476 2.884 1.00 91.25 185 ALA A C 1
ATOM 1411 O O . ALA A 1 185 ? -21.849 2.020 1.869 1.00 91.25 185 ALA A O 1
ATOM 1412 N N . GLU A 1 186 ? -23.133 2.062 3.696 1.00 91.50 186 GLU A N 1
ATOM 1413 C CA . GLU A 1 186 ? -23.753 3.365 3.496 1.00 91.50 186 GLU A CA 1
ATOM 1414 C C . GLU A 1 186 ? -22.763 4.514 3.752 1.00 91.50 186 GLU A C 1
ATOM 1416 O O . GLU A 1 186 ? -22.820 5.538 3.076 1.00 91.50 186 GLU A O 1
ATOM 1421 N N . GLU A 1 187 ? -21.829 4.334 4.694 1.00 90.19 187 GLU A N 1
ATOM 1422 C CA . GLU A 1 187 ? -20.811 5.334 5.053 1.00 90.19 187 GLU A CA 1
ATOM 1423 C C . GLU A 1 187 ? -19.622 5.329 4.081 1.00 90.19 187 GLU A C 1
ATOM 1425 O O . GLU A 1 187 ? -19.113 6.385 3.706 1.00 90.19 187 GLU A O 1
ATOM 1430 N N . ALA A 1 188 ? -19.174 4.142 3.658 1.00 88.69 188 ALA A N 1
ATOM 1431 C CA . ALA A 1 188 ? -18.014 3.977 2.782 1.00 88.69 188 ALA A CA 1
ATOM 1432 C C . ALA A 1 188 ? -18.271 2.920 1.687 1.00 88.69 188 ALA A C 1
ATOM 1434 O O . ALA A 1 188 ? -17.606 1.878 1.663 1.00 88.69 188 ALA A O 1
ATOM 1435 N N . PRO A 1 189 ? -19.195 3.169 0.738 1.00 86.94 189 PRO A N 1
ATOM 1436 C CA . PRO A 1 189 ? -19.651 2.164 -0.235 1.00 86.94 189 PRO A CA 1
ATOM 1437 C C . PRO A 1 189 ? -18.553 1.683 -1.181 1.00 86.94 189 PRO A C 1
ATOM 1439 O O . PRO A 1 189 ? -18.613 0.582 -1.719 1.00 86.94 189 PRO A O 1
ATOM 1442 N N . ARG A 1 190 ? -17.541 2.523 -1.405 1.00 85.12 190 ARG A N 1
ATOM 1443 C CA . ARG A 1 190 ? -16.453 2.231 -2.338 1.00 85.12 190 ARG A CA 1
ATOM 1444 C C . ARG A 1 190 ? -15.267 1.564 -1.666 1.00 85.12 190 ARG A C 1
ATOM 1446 O O . ARG A 1 190 ? -14.446 0.999 -2.371 1.00 85.12 190 ARG A O 1
ATOM 1453 N N . VAL A 1 191 ? -15.127 1.632 -0.346 1.00 88.19 191 VAL A N 1
ATOM 1454 C CA . VAL A 1 191 ? -13.949 1.087 0.337 1.00 88.19 191 VAL A CA 1
ATOM 1455 C C . VAL A 1 191 ? -14.272 -0.300 0.856 1.00 88.19 191 VAL A C 1
ATOM 1457 O O . VAL A 1 191 ? -15.302 -0.491 1.497 1.00 88.19 191 VAL A O 1
ATOM 1460 N N . HIS A 1 192 ? -13.388 -1.255 0.592 1.00 90.00 192 HIS A N 1
ATOM 1461 C CA . HIS A 1 192 ? -13.443 -2.577 1.202 1.00 90.00 192 HIS A CA 1
ATOM 1462 C C . HIS A 1 192 ? -12.042 -3.028 1.603 1.00 90.00 192 HIS A C 1
ATOM 1464 O O . HIS A 1 192 ? -11.046 -2.663 0.965 1.00 90.00 192 HIS A O 1
ATOM 1470 N N . VAL A 1 193 ? -11.973 -3.835 2.658 1.00 94.56 193 VAL A N 1
ATOM 1471 C CA . VAL A 1 193 ? -10.734 -4.515 3.039 1.00 94.56 193 VAL A CA 1
ATOM 1472 C C . VAL A 1 193 ? -10.649 -5.798 2.218 1.00 94.56 193 VAL A C 1
ATOM 1474 O O . VAL A 1 193 ? -11.436 -6.718 2.405 1.00 94.56 193 VAL A O 1
ATOM 1477 N N . ALA A 1 194 ? -9.730 -5.835 1.256 1.00 92.44 194 ALA A N 1
ATOM 1478 C CA . ALA A 1 194 ? -9.602 -6.930 0.299 1.00 92.44 194 ALA A CA 1
ATOM 1479 C C . ALA A 1 194 ? -8.980 -8.183 0.928 1.00 92.44 194 ALA A C 1
ATOM 1481 O O . ALA A 1 194 ? -9.326 -9.304 0.558 1.00 92.44 194 ALA A O 1
ATOM 1482 N N . ARG A 1 195 ? -8.035 -7.995 1.857 1.00 92.00 195 ARG A N 1
ATOM 1483 C CA . ARG A 1 195 ? -7.325 -9.082 2.535 1.00 92.00 195 ARG A CA 1
ATOM 1484 C C . ARG A 1 195 ? -6.611 -8.565 3.783 1.00 92.00 195 ARG A C 1
ATOM 1486 O O . ARG A 1 195 ? -6.148 -7.421 3.798 1.00 92.00 195 ARG A O 1
ATOM 1493 N N . LEU A 1 196 ? -6.469 -9.439 4.775 1.00 95.25 196 LEU A N 1
ATOM 1494 C CA . LEU A 1 196 ? -5.557 -9.223 5.891 1.00 95.25 196 LEU A CA 1
ATOM 1495 C C . LEU A 1 196 ? -4.155 -9.752 5.579 1.00 95.25 196 LEU A C 1
ATOM 1497 O O . LEU A 1 196 ? -3.995 -10.771 4.901 1.00 95.25 196 LEU A O 1
ATOM 1501 N N . LEU A 1 197 ? -3.146 -9.039 6.057 1.00 94.19 197 LEU A N 1
ATOM 1502 C CA . LEU A 1 197 ? -1.741 -9.382 5.896 1.00 94.19 197 LEU A CA 1
ATOM 1503 C C . LEU A 1 197 ? -1.150 -9.774 7.245 1.00 94.19 197 LEU A C 1
ATOM 1505 O O . LEU A 1 197 ? -1.458 -9.162 8.264 1.00 94.19 197 LEU A O 1
ATOM 1509 N N . GLU A 1 198 ? -0.244 -10.743 7.237 1.00 92.06 198 GLU A N 1
ATOM 1510 C CA . GLU A 1 198 ? 0.549 -11.029 8.428 1.00 92.06 198 GLU A CA 1
ATOM 1511 C C . GLU A 1 198 ? 1.389 -9.802 8.802 1.00 92.06 198 GLU A C 1
ATOM 1513 O O . GLU A 1 198 ? 1.948 -9.123 7.930 1.00 92.06 198 GLU A O 1
ATOM 1518 N N . ASP A 1 199 ? 1.503 -9.531 10.102 1.00 89.94 199 ASP A N 1
ATOM 1519 C CA . ASP A 1 199 ? 2.360 -8.465 10.601 1.00 89.94 199 ASP A CA 1
ATOM 1520 C C . ASP A 1 199 ? 3.824 -8.733 10.223 1.00 89.94 199 ASP A C 1
ATOM 1522 O O . ASP A 1 199 ? 4.397 -9.761 10.605 1.00 89.94 199 ASP A O 1
ATOM 1526 N N . PRO A 1 200 ? 4.473 -7.826 9.472 1.00 86.94 200 PRO A N 1
ATOM 1527 C CA . PRO A 1 200 ? 5.829 -8.066 9.025 1.00 86.94 200 PRO A CA 1
ATOM 1528 C C . PRO A 1 200 ? 6.793 -7.941 10.218 1.00 86.94 200 PRO A C 1
ATOM 1530 O O . PRO A 1 200 ? 6.685 -7.015 11.024 1.00 86.94 200 PRO A O 1
ATOM 1533 N N . PRO A 1 201 ? 7.819 -8.803 10.303 1.00 85.19 201 PRO A N 1
ATOM 1534 C CA . PRO A 1 201 ? 8.770 -8.793 11.417 1.00 85.19 201 PRO A CA 1
ATOM 1535 C C . PRO A 1 201 ? 9.747 -7.604 11.377 1.00 85.19 201 PRO A C 1
ATOM 1537 O O . PRO A 1 201 ? 10.560 -7.439 12.282 1.00 85.19 201 PRO A O 1
ATOM 1540 N N . ALA A 1 202 ? 9.729 -6.807 10.304 1.00 88.69 202 ALA A N 1
ATOM 1541 C CA . ALA A 1 202 ? 10.604 -5.657 10.111 1.00 88.69 202 ALA A CA 1
ATOM 1542 C C . ALA A 1 202 ? 9.998 -4.651 9.121 1.00 88.69 202 ALA A C 1
ATOM 1544 O O . ALA A 1 202 ? 9.098 -4.978 8.346 1.00 88.69 202 ALA A O 1
ATOM 1545 N N . VAL A 1 203 ? 10.554 -3.435 9.097 1.00 92.44 203 VAL A N 1
ATOM 1546 C CA . VAL A 1 203 ? 10.187 -2.378 8.144 1.00 92.44 203 VAL A CA 1
ATOM 1547 C C . VAL A 1 203 ? 10.548 -2.804 6.720 1.00 92.44 203 VAL A C 1
ATOM 1549 O O . VAL A 1 203 ? 11.713 -2.759 6.315 1.00 92.44 203 VAL A O 1
ATOM 1552 N N . MET A 1 204 ? 9.538 -3.210 5.954 1.00 92.44 204 MET A N 1
ATOM 1553 C CA . MET A 1 204 ? 9.682 -3.609 4.559 1.00 92.44 204 MET A CA 1
ATOM 1554 C C . MET A 1 204 ? 8.429 -3.275 3.754 1.00 92.44 204 MET A C 1
ATOM 1556 O O . MET A 1 204 ? 7.314 -3.336 4.263 1.00 92.44 204 MET A O 1
ATOM 1560 N N . GLY A 1 205 ? 8.625 -2.935 2.484 1.00 93.44 205 GLY A N 1
ATOM 1561 C CA . GLY A 1 205 ? 7.542 -2.695 1.541 1.00 93.44 205 GLY A CA 1
ATOM 1562 C C . GLY A 1 205 ? 6.814 -3.976 1.142 1.00 93.44 205 GLY A C 1
ATOM 1563 O O . GLY A 1 205 ? 7.350 -5.071 1.324 1.00 93.44 205 GLY A O 1
ATOM 1564 N N . PRO A 1 206 ? 5.626 -3.866 0.539 1.00 96.12 206 PRO A N 1
ATOM 1565 C CA . PRO A 1 206 ? 4.844 -5.024 0.127 1.00 96.12 206 PRO A CA 1
ATOM 1566 C C . PRO A 1 206 ? 5.382 -5.683 -1.152 1.00 96.12 206 PRO A C 1
ATOM 1568 O O . PRO A 1 206 ? 6.278 -5.165 -1.826 1.00 96.12 206 PRO A O 1
ATOM 1571 N N . ILE A 1 207 ? 4.779 -6.814 -1.512 1.00 96.12 207 ILE A N 1
ATOM 1572 C CA . ILE A 1 207 ? 4.771 -7.352 -2.872 1.00 96.12 207 ILE A CA 1
ATOM 1573 C C . ILE A 1 207 ? 3.426 -6.991 -3.512 1.00 96.12 207 ILE A C 1
ATOM 1575 O O . ILE A 1 207 ? 2.378 -7.313 -2.961 1.00 96.12 207 ILE A O 1
ATOM 1579 N N . VAL A 1 208 ? 3.447 -6.336 -4.669 1.00 95.19 208 VAL A N 1
ATOM 1580 C CA . VAL A 1 208 ? 2.261 -5.912 -5.423 1.00 95.19 208 VAL A CA 1
ATOM 1581 C C . VAL A 1 208 ? 2.136 -6.768 -6.679 1.00 95.19 208 VAL A C 1
ATOM 1583 O O . VAL A 1 208 ? 3.043 -6.782 -7.508 1.00 95.19 208 VAL A O 1
ATOM 1586 N N . TYR A 1 209 ? 1.013 -7.464 -6.835 1.00 94.19 209 TYR A N 1
ATOM 1587 C CA . TYR A 1 209 ? 0.746 -8.336 -7.979 1.00 94.19 209 TYR A CA 1
ATOM 1588 C C . TYR A 1 209 ? -0.115 -7.604 -9.000 1.00 94.19 209 TYR A C 1
ATOM 1590 O O . TYR A 1 209 ? -1.190 -7.119 -8.653 1.00 94.19 209 TYR A O 1
ATOM 1598 N N . LEU A 1 210 ? 0.331 -7.541 -10.253 1.00 92.06 210 LEU A N 1
ATOM 1599 C CA . LEU A 1 210 ? -0.363 -6.839 -11.333 1.00 92.06 210 LEU A CA 1
ATOM 1600 C C . LEU A 1 210 ? -0.804 -7.807 -12.423 1.00 92.06 210 LEU A C 1
ATOM 1602 O O . LEU A 1 210 ? -0.008 -8.619 -12.892 1.00 92.06 210 LEU A O 1
ATOM 1606 N N . HIS A 1 211 ? -2.044 -7.668 -12.882 1.00 89.00 211 HIS A N 1
ATOM 1607 C CA . HIS A 1 211 ? -2.516 -8.371 -14.073 1.00 89.00 211 HIS A CA 1
ATOM 1608 C C . HIS A 1 211 ? -1.820 -7.873 -15.340 1.00 89.00 211 HIS A C 1
ATOM 1610 O O . HIS A 1 211 ? -1.594 -6.672 -15.502 1.00 89.00 211 HIS A O 1
ATOM 1616 N N . ALA A 1 212 ? -1.540 -8.794 -16.266 1.00 85.81 212 ALA A N 1
ATOM 1617 C CA . ALA A 1 212 ? -0.760 -8.512 -17.472 1.00 85.81 212 ALA A CA 1
ATOM 1618 C C . ALA A 1 212 ? -1.412 -7.434 -18.355 1.00 85.81 212 ALA A C 1
ATOM 1620 O O . ALA A 1 212 ? -0.745 -6.506 -18.811 1.00 85.81 212 ALA A O 1
ATOM 1621 N N . ASP A 1 213 ? -2.724 -7.556 -18.569 1.00 81.06 213 ASP A N 1
ATOM 1622 C CA . ASP A 1 213 ? -3.444 -6.762 -19.567 1.00 81.06 213 ASP A CA 1
ATOM 1623 C C . ASP A 1 213 ? -4.013 -5.472 -18.964 1.00 81.06 213 ASP A C 1
ATOM 1625 O O . ASP A 1 213 ? -3.816 -4.378 -19.495 1.00 81.06 213 ASP A O 1
ATOM 1629 N N . SER A 1 214 ? -4.696 -5.583 -17.819 1.00 83.69 214 SER A N 1
ATOM 1630 C CA . SER A 1 214 ? -5.344 -4.440 -17.170 1.00 83.69 214 SER A CA 1
ATOM 1631 C C . SER A 1 214 ? -4.375 -3.576 -16.369 1.00 83.69 214 SER A C 1
ATOM 1633 O O . SER A 1 214 ? -4.682 -2.409 -16.121 1.00 83.69 214 SER A O 1
ATOM 1635 N N . ARG A 1 215 ? -3.225 -4.134 -15.954 1.00 87.94 215 ARG A N 1
ATOM 1636 C CA . ARG A 1 215 ? -2.287 -3.544 -14.978 1.00 87.94 215 ARG A CA 1
ATOM 1637 C C . ARG A 1 215 ? -2.922 -3.278 -13.609 1.00 87.94 215 ARG A C 1
ATOM 1639 O O . ARG A 1 215 ? -2.304 -2.641 -12.763 1.00 87.94 215 ARG A O 1
ATOM 1646 N N . ALA A 1 216 ? -4.142 -3.768 -13.387 1.00 87.88 216 ALA A N 1
ATOM 1647 C CA . ALA A 1 216 ? -4.820 -3.655 -12.109 1.00 87.88 216 ALA A CA 1
ATOM 1648 C C . ALA A 1 216 ? -4.094 -4.505 -11.064 1.00 87.88 216 ALA A C 1
ATOM 1650 O O . ALA A 1 216 ? -3.606 -5.600 -11.370 1.00 87.88 216 ALA A O 1
ATOM 1651 N N . VAL A 1 217 ? -4.059 -4.006 -9.828 1.00 90.31 217 VAL A N 1
ATOM 1652 C CA . VAL A 1 217 ? -3.563 -4.783 -8.693 1.00 90.31 217 VAL A CA 1
ATOM 1653 C C . VAL A 1 217 ? -4.519 -5.932 -8.435 1.00 90.31 217 VAL A C 1
ATOM 1655 O O . VAL A 1 217 ? -5.692 -5.727 -8.131 1.00 90.31 217 VAL A O 1
ATOM 1658 N N . ALA A 1 218 ? -3.989 -7.138 -8.565 1.00 90.69 218 ALA A N 1
ATOM 1659 C CA . ALA A 1 218 ? -4.695 -8.372 -8.293 1.00 90.69 218 ALA A CA 1
ATOM 1660 C C . ALA A 1 218 ? -4.671 -8.693 -6.791 1.00 90.69 218 ALA A C 1
ATOM 1662 O O . ALA A 1 218 ? -5.679 -9.098 -6.222 1.00 90.69 218 ALA A O 1
ATOM 1663 N N . THR A 1 219 ? -3.524 -8.480 -6.137 1.00 92.69 219 THR A N 1
ATOM 1664 C CA . THR A 1 219 ? -3.361 -8.619 -4.685 1.00 92.69 219 THR A CA 1
ATOM 1665 C C . THR A 1 219 ? -2.108 -7.882 -4.199 1.00 92.69 219 THR A C 1
ATOM 1667 O O . THR A 1 219 ? -1.213 -7.548 -4.983 1.00 92.69 219 THR A O 1
ATOM 1670 N N . VAL A 1 220 ? -2.037 -7.648 -2.892 1.00 93.81 220 VAL A N 1
ATOM 1671 C CA . VAL A 1 220 ? -0.867 -7.139 -2.172 1.00 93.81 220 VAL A CA 1
ATOM 1672 C C . VAL A 1 220 ? -0.536 -8.143 -1.074 1.00 93.81 220 VAL A C 1
ATOM 1674 O O . VAL A 1 220 ? -1.444 -8.614 -0.397 1.00 93.81 220 VAL A O 1
ATOM 1677 N N . LEU A 1 221 ? 0.744 -8.472 -0.893 1.00 93.31 221 LEU A N 1
ATOM 1678 C CA . LEU A 1 221 ? 1.215 -9.401 0.139 1.00 93.31 221 LEU A CA 1
ATOM 1679 C C . LEU A 1 221 ? 2.355 -8.799 0.966 1.00 93.31 221 LEU A C 1
ATOM 1681 O O . LEU A 1 221 ? 3.158 -8.012 0.457 1.00 93.31 221 LEU A O 1
ATOM 1685 N N . CYS A 1 222 ? 2.487 -9.242 2.218 1.00 90.62 222 CYS A N 1
ATOM 1686 C CA . CYS A 1 222 ? 3.738 -9.092 2.962 1.00 90.62 222 CYS A CA 1
ATOM 1687 C C . CYS A 1 222 ? 4.845 -9.906 2.273 1.00 90.62 222 CYS A C 1
ATOM 1689 O O . CYS A 1 222 ? 4.601 -11.010 1.790 1.00 90.62 222 CYS A O 1
ATOM 1691 N N . ARG A 1 223 ? 6.095 -9.420 2.281 1.00 89.88 223 ARG A N 1
ATOM 1692 C CA . ARG A 1 223 ? 7.247 -10.198 1.767 1.00 89.88 223 ARG A CA 1
ATOM 1693 C C . ARG A 1 223 ? 7.551 -11.456 2.587 1.00 89.88 223 ARG A C 1
ATOM 1695 O O . ARG A 1 223 ? 8.315 -12.301 2.137 1.00 89.88 223 ARG A O 1
ATOM 1702 N N . CYS A 1 224 ? 6.989 -11.542 3.788 1.00 85.88 224 CYS A N 1
ATOM 1703 C CA . CYS A 1 224 ? 7.046 -12.697 4.667 1.00 85.88 224 CYS A CA 1
ATOM 1704 C C . CYS A 1 224 ? 6.102 -13.832 4.236 1.00 85.88 224 CYS A C 1
ATOM 1706 O O . CYS A 1 224 ? 6.341 -14.984 4.590 1.00 85.88 224 CYS A O 1
ATOM 1708 N N . MET A 1 225 ? 5.066 -13.523 3.448 1.00 84.44 225 MET A N 1
ATOM 1709 C CA . MET A 1 225 ? 4.072 -14.499 3.011 1.00 84.44 225 MET A CA 1
ATOM 1710 C C . MET A 1 225 ? 4.565 -15.308 1.800 1.00 84.44 225 MET A C 1
ATOM 1712 O O . MET A 1 225 ? 5.378 -14.813 1.008 1.00 84.44 225 MET A O 1
ATOM 1716 N N . PRO A 1 226 ? 4.055 -16.538 1.602 1.00 84.56 226 PRO A N 1
ATOM 1717 C CA . PRO A 1 226 ? 4.349 -17.325 0.410 1.00 84.56 226 PRO A CA 1
ATOM 1718 C C . PRO A 1 226 ? 3.995 -16.567 -0.875 1.00 84.56 226 PRO A C 1
ATOM 1720 O O . PRO A 1 226 ? 2.918 -15.985 -0.989 1.00 84.56 226 PRO A O 1
ATOM 1723 N N . ALA A 1 227 ? 4.895 -16.598 -1.859 1.00 84.00 227 ALA A N 1
ATOM 1724 C CA . ALA A 1 227 ? 4.650 -15.965 -3.148 1.00 84.00 227 ALA A CA 1
ATOM 1725 C C . ALA A 1 227 ? 3.510 -16.661 -3.919 1.00 84.00 227 ALA A C 1
ATOM 1727 O O . ALA A 1 227 ? 3.421 -17.888 -3.961 1.00 84.00 227 ALA A O 1
ATOM 1728 N N . GLU A 1 228 ? 2.684 -15.865 -4.596 1.00 86.88 228 GLU A N 1
ATOM 1729 C CA . GLU A 1 228 ? 1.507 -16.289 -5.366 1.00 86.88 228 GLU A CA 1
ATOM 1730 C C . GLU A 1 228 ? 1.804 -16.393 -6.884 1.00 86.88 228 GLU A C 1
ATOM 1732 O O . GLU A 1 228 ? 0.923 -16.269 -7.735 1.00 86.88 228 GLU A O 1
ATOM 1737 N N . ALA A 1 229 ? 3.066 -16.666 -7.242 1.00 87.69 229 ALA A N 1
ATOM 1738 C CA . ALA A 1 229 ? 3.515 -16.952 -8.609 1.00 87.69 229 ALA A CA 1
ATOM 1739 C C . ALA A 1 229 ? 4.217 -18.321 -8.682 1.00 87.69 229 ALA A C 1
ATOM 1741 O O . ALA A 1 229 ? 5.027 -18.650 -7.815 1.00 87.69 229 ALA A O 1
ATOM 1742 N N . ARG A 1 230 ? 3.909 -19.133 -9.703 1.00 88.75 230 ARG A N 1
ATOM 1743 C CA . ARG A 1 230 ? 4.518 -20.466 -9.890 1.00 88.75 230 ARG A CA 1
ATOM 1744 C C . ARG A 1 230 ? 5.935 -20.396 -10.448 1.00 88.75 230 ARG A C 1
ATOM 1746 O O . ARG A 1 230 ? 6.785 -21.166 -10.014 1.00 88.75 230 ARG A O 1
ATOM 1753 N N . GLU A 1 231 ? 6.180 -19.486 -11.383 1.00 90.06 231 GLU A N 1
ATOM 1754 C CA . GLU A 1 231 ? 7.465 -19.326 -12.062 1.00 90.06 231 GLU A CA 1
ATOM 1755 C C . GLU A 1 231 ? 7.812 -17.839 -12.216 1.00 90.06 231 GLU A C 1
ATOM 1757 O O . GLU A 1 231 ? 6.958 -17.015 -12.561 1.00 90.06 231 GLU A O 1
ATOM 1762 N N . LEU A 1 232 ? 9.085 -17.497 -12.000 1.00 91.06 232 LEU A N 1
ATOM 1763 C CA . LEU A 1 232 ? 9.626 -16.196 -12.381 1.00 91.06 232 LEU A CA 1
ATOM 1764 C C . LEU A 1 232 ? 10.160 -16.273 -13.811 1.00 91.06 232 LEU A C 1
ATOM 1766 O O . LEU A 1 232 ? 11.160 -16.935 -14.073 1.00 91.06 232 LEU A O 1
ATOM 1770 N N . ALA A 1 233 ? 9.492 -15.573 -14.724 1.00 89.94 233 ALA A N 1
ATOM 1771 C CA . ALA A 1 233 ? 9.878 -15.497 -16.130 1.00 89.94 233 ALA A CA 1
ATOM 1772 C C . ALA A 1 233 ? 11.076 -14.562 -16.365 1.00 89.94 233 ALA A C 1
ATOM 1774 O O . ALA A 1 233 ? 11.727 -14.641 -17.405 1.00 89.94 233 ALA A O 1
ATOM 1775 N N . GLY A 1 234 ? 11.348 -13.665 -15.419 1.00 89.88 234 GLY A N 1
ATOM 1776 C CA . GLY A 1 234 ? 12.416 -12.688 -15.519 1.00 89.88 234 GLY A CA 1
ATOM 1777 C C . GLY A 1 234 ? 12.415 -11.706 -14.359 1.00 89.88 234 GLY A C 1
ATOM 1778 O O . GLY A 1 234 ? 11.549 -11.731 -13.477 1.00 89.88 234 GLY A O 1
ATOM 1779 N N . GLU A 1 235 ? 13.416 -10.835 -14.381 1.00 93.00 235 GLU A N 1
ATOM 1780 C CA . GLU A 1 235 ? 13.623 -9.806 -13.378 1.00 93.00 235 GLU A CA 1
ATOM 1781 C C . GLU A 1 235 ? 14.093 -8.502 -14.027 1.00 93.00 235 GLU A C 1
ATOM 1783 O O . GLU A 1 235 ? 14.827 -8.506 -15.018 1.00 93.00 235 GLU A O 1
ATOM 1788 N N . SER A 1 236 ? 13.684 -7.365 -13.472 1.00 92.69 236 SER A N 1
ATOM 1789 C CA . SER A 1 236 ? 14.226 -6.055 -13.827 1.00 92.69 236 SER A CA 1
ATOM 1790 C C . SER A 1 236 ? 14.298 -5.128 -12.621 1.00 92.69 236 SER A C 1
ATOM 1792 O O . SER A 1 236 ? 13.624 -5.323 -11.609 1.00 92.69 236 SER A O 1
ATOM 1794 N N . LEU A 1 237 ? 15.127 -4.098 -12.739 1.00 94.38 237 LEU A N 1
ATOM 1795 C CA . LEU A 1 237 ? 15.199 -3.026 -11.759 1.00 94.38 237 LEU A CA 1
ATOM 1796 C C . LEU A 1 237 ? 14.363 -1.839 -12.236 1.00 94.38 237 LEU A C 1
ATOM 1798 O O . LEU A 1 237 ? 14.348 -1.531 -13.427 1.00 94.38 237 LEU A O 1
ATOM 1802 N N . TYR A 1 238 ? 13.706 -1.163 -11.300 1.00 94.50 238 TYR A N 1
ATOM 1803 C CA . TYR A 1 238 ? 13.168 0.176 -11.499 1.00 94.50 238 TYR A CA 1
ATOM 1804 C C . TYR A 1 238 ? 13.963 1.184 -10.666 1.00 94.50 238 TYR A C 1
ATOM 1806 O O . TYR A 1 238 ? 14.517 0.855 -9.613 1.00 94.50 238 TYR A O 1
ATOM 1814 N N . THR A 1 239 ? 13.973 2.436 -11.104 1.00 93.56 239 THR A N 1
ATOM 1815 C CA . THR A 1 239 ? 14.576 3.544 -10.365 1.00 93.56 239 THR A CA 1
ATOM 1816 C C . THR A 1 239 ? 13.539 4.181 -9.448 1.00 93.56 239 THR A C 1
ATOM 1818 O O . THR A 1 239 ? 12.424 4.486 -9.875 1.00 93.56 239 THR A O 1
ATOM 1821 N N . LEU A 1 240 ? 13.905 4.385 -8.180 1.00 94.19 240 LEU A N 1
ATOM 1822 C CA . LEU A 1 240 ? 13.119 5.199 -7.256 1.00 94.19 240 LEU A CA 1
ATOM 1823 C C . LEU A 1 240 ? 13.386 6.675 -7.527 1.00 94.19 240 LEU A C 1
ATOM 1825 O O . LEU A 1 240 ? 14.530 7.120 -7.456 1.00 94.19 240 LEU A O 1
ATOM 1829 N N . VAL A 1 241 ? 12.325 7.424 -7.809 1.00 91.94 241 VAL A N 1
ATOM 1830 C CA . VAL A 1 241 ? 12.408 8.846 -8.145 1.00 91.94 241 VAL A CA 1
ATOM 1831 C C . VAL A 1 241 ? 11.627 9.649 -7.102 1.00 91.94 241 VAL A C 1
ATOM 1833 O O . VAL A 1 241 ? 10.416 9.460 -6.979 1.00 91.94 241 VAL A O 1
ATOM 1836 N N . PRO A 1 242 ? 12.271 10.545 -6.337 1.00 90.44 242 PRO A N 1
ATOM 1837 C CA . PRO A 1 242 ? 11.549 11.459 -5.459 1.00 90.44 242 PRO A CA 1
ATOM 1838 C C . PRO A 1 242 ? 10.550 12.293 -6.271 1.00 90.44 242 PRO A C 1
ATOM 1840 O O . PRO A 1 242 ? 10.863 12.772 -7.362 1.00 90.44 242 PRO A O 1
ATOM 1843 N N . ALA A 1 243 ? 9.322 12.448 -5.784 1.00 85.25 243 ALA A N 1
ATOM 1844 C CA . ALA A 1 243 ? 8.269 13.151 -6.517 1.00 85.25 243 ALA A CA 1
ATOM 1845 C C . ALA A 1 243 ? 8.627 14.608 -6.861 1.00 85.25 243 ALA A C 1
ATOM 1847 O O . ALA A 1 243 ? 8.262 15.115 -7.923 1.00 85.25 243 ALA A O 1
ATOM 1848 N N . ASP A 1 244 ? 9.368 15.258 -5.976 1.00 78.75 244 ASP A N 1
ATOM 1849 C CA . ASP A 1 244 ? 9.918 16.607 -6.089 1.00 78.75 244 ASP A CA 1
ATOM 1850 C C . ASP A 1 244 ? 11.087 16.716 -7.084 1.00 78.75 244 ASP A C 1
ATOM 1852 O O . ASP A 1 244 ? 11.401 17.811 -7.542 1.00 78.75 244 ASP A O 1
ATOM 1856 N N . PHE A 1 245 ? 11.686 15.597 -7.506 1.00 69.81 245 PHE A N 1
ATOM 1857 C CA . PHE A 1 245 ? 12.814 15.602 -8.443 1.00 69.81 245 PHE A CA 1
ATOM 1858 C C . PHE A 1 245 ? 12.436 16.080 -9.857 1.00 69.81 245 PHE A C 1
ATOM 1860 O O . PHE A 1 245 ? 13.268 16.618 -10.583 1.00 69.81 245 PHE A O 1
ATOM 1867 N N . CYS A 1 246 ? 11.178 15.915 -10.281 1.00 55.66 246 CYS A N 1
ATOM 1868 C CA . CYS A 1 246 ? 10.757 16.183 -11.665 1.00 55.66 246 CYS A CA 1
ATOM 1869 C C . CYS A 1 246 ? 10.130 17.581 -11.884 1.00 55.66 246 CYS A C 1
ATOM 1871 O O . CYS A 1 246 ? 9.195 17.714 -12.677 1.00 55.66 246 CYS A O 1
ATOM 1873 N N . GLY A 1 247 ? 10.635 18.619 -11.208 1.00 60.72 247 GLY A N 1
ATOM 1874 C CA . GLY A 1 247 ? 10.325 20.031 -11.486 1.00 60.72 247 GLY A CA 1
ATOM 1875 C C . GLY A 1 247 ? 9.372 20.713 -10.496 1.00 60.72 247 GLY A C 1
ATOM 1876 O O . GLY A 1 247 ? 8.956 20.128 -9.505 1.00 60.72 247 GLY A O 1
ATOM 1877 N N . ASN A 1 248 ? 8.996 21.962 -10.796 1.00 66.81 248 ASN A N 1
ATOM 1878 C CA . ASN A 1 248 ? 8.238 22.874 -9.915 1.00 66.81 248 ASN A CA 1
ATOM 1879 C C . ASN A 1 248 ? 6.762 22.481 -9.667 1.00 66.81 248 ASN A C 1
ATOM 1881 O O . ASN A 1 248 ? 5.967 23.320 -9.243 1.00 66.81 248 ASN A O 1
ATOM 1885 N N . VAL A 1 249 ? 6.357 21.246 -9.979 1.00 75.56 249 VAL A N 1
ATOM 1886 C CA . VAL A 1 249 ? 4.985 20.774 -9.761 1.00 75.56 249 VAL A CA 1
ATOM 1887 C C . VAL A 1 249 ? 4.922 20.071 -8.405 1.00 75.56 249 VAL A C 1
ATOM 1889 O O . VAL A 1 249 ? 5.631 19.081 -8.219 1.00 75.56 249 VAL A O 1
ATOM 1892 N N . PRO A 1 250 ? 4.064 20.523 -7.472 1.00 82.56 250 PRO A N 1
ATOM 1893 C CA . PRO A 1 250 ? 3.908 19.867 -6.182 1.00 82.56 250 PRO A CA 1
ATOM 1894 C C . PRO A 1 250 ? 3.559 18.373 -6.332 1.00 82.56 250 PRO A C 1
ATOM 1896 O O . PRO A 1 250 ? 2.728 18.029 -7.182 1.00 82.56 250 PRO A O 1
ATOM 1899 N N . PRO A 1 251 ? 4.120 17.477 -5.495 1.00 82.31 251 PRO A N 1
ATOM 1900 C CA . PRO A 1 251 ? 3.828 16.041 -5.533 1.00 82.31 251 PRO A CA 1
ATOM 1901 C C . PRO A 1 251 ? 2.333 15.713 -5.525 1.00 82.31 251 PRO A C 1
ATOM 1903 O O . PRO A 1 251 ? 1.879 14.885 -6.313 1.00 82.31 251 PRO A O 1
ATOM 1906 N N . ALA A 1 252 ? 1.556 16.416 -4.699 1.00 80.19 252 ALA A N 1
ATOM 1907 C CA . ALA A 1 252 ? 0.112 16.240 -4.623 1.00 80.19 252 ALA A CA 1
ATOM 1908 C C . ALA A 1 252 ? -0.601 16.546 -5.949 1.00 80.19 252 ALA A C 1
ATOM 1910 O O . ALA A 1 252 ? -1.495 15.807 -6.350 1.00 80.19 252 ALA A O 1
ATOM 1911 N N . THR A 1 253 ? -0.166 17.575 -6.682 1.00 80.75 253 THR A N 1
ATOM 1912 C CA . THR A 1 253 ? -0.708 17.898 -8.009 1.00 80.75 253 THR A CA 1
ATOM 1913 C C . THR A 1 253 ? -0.422 16.780 -9.010 1.00 80.75 253 THR A C 1
ATOM 1915 O O . THR A 1 253 ? -1.294 16.420 -9.805 1.00 80.75 253 THR A O 1
ATOM 1918 N N . ARG A 1 254 ? 0.780 16.185 -8.966 1.00 80.62 254 ARG A N 1
ATOM 1919 C CA . ARG A 1 254 ? 1.116 15.035 -9.820 1.00 80.62 254 ARG A CA 1
ATOM 1920 C C . ARG A 1 254 ? 0.277 13.808 -9.457 1.00 80.62 254 ARG A C 1
ATOM 1922 O O . ARG A 1 254 ? -0.262 13.173 -10.357 1.00 80.62 254 ARG A O 1
ATOM 1929 N N . LEU A 1 255 ? 0.117 13.514 -8.168 1.00 82.81 255 LEU A N 1
ATOM 1930 C CA . LEU A 1 255 ? -0.718 12.409 -7.687 1.00 82.81 255 LEU A CA 1
ATOM 1931 C C . LEU A 1 255 ? -2.185 12.582 -8.085 1.00 82.81 255 LEU A C 1
ATOM 1933 O O . LEU A 1 255 ? -2.764 11.659 -8.648 1.00 82.81 255 LEU A O 1
ATOM 1937 N N . ALA A 1 256 ? -2.759 13.770 -7.892 1.00 80.88 256 ALA A N 1
ATOM 1938 C CA . ALA A 1 256 ? -4.124 14.076 -8.316 1.00 80.88 256 ALA A CA 1
ATOM 1939 C C . ALA A 1 256 ? -4.308 13.927 -9.838 1.00 80.88 256 ALA A C 1
ATOM 1941 O O . ALA A 1 256 ? -5.342 13.453 -10.301 1.00 80.88 256 ALA A O 1
ATOM 1942 N N . THR A 1 257 ? -3.283 14.278 -10.624 1.00 80.25 257 THR A N 1
ATOM 1943 C CA . THR A 1 257 ? -3.294 14.094 -12.085 1.00 80.25 257 THR A CA 1
ATOM 1944 C C . THR A 1 257 ? -3.241 12.614 -12.471 1.00 80.25 257 THR A C 1
ATOM 1946 O O . THR A 1 257 ? -3.984 12.181 -13.351 1.00 80.25 257 THR A O 1
ATOM 1949 N N . ALA A 1 258 ? -2.382 11.828 -11.815 1.00 80.12 258 ALA A N 1
ATOM 1950 C CA . ALA A 1 258 ? -2.245 10.393 -12.066 1.00 80.12 258 ALA A CA 1
ATOM 1951 C C . ALA A 1 258 ? -3.467 9.593 -11.578 1.00 80.12 258 ALA A C 1
ATOM 1953 O O . ALA A 1 258 ? -3.827 8.573 -12.171 1.00 80.12 258 ALA A O 1
ATOM 1954 N N . PHE A 1 259 ? -4.128 10.068 -10.521 1.00 82.06 259 PHE A N 1
ATOM 1955 C CA . PHE A 1 259 ? -5.203 9.370 -9.824 1.00 82.06 259 PHE A CA 1
ATOM 1956 C C . PHE A 1 259 ? -6.429 10.267 -9.613 1.00 82.06 259 PHE A C 1
ATOM 1958 O O . PHE A 1 259 ? -6.811 10.506 -8.476 1.00 82.06 259 PHE A O 1
ATOM 1965 N N . PRO A 1 260 ? -7.141 10.691 -10.671 1.00 70.69 260 PRO A N 1
ATOM 1966 C CA . PRO A 1 260 ? -8.247 11.653 -10.562 1.00 70.69 260 PRO A CA 1
ATOM 1967 C C . PRO A 1 260 ? -9.476 11.141 -9.788 1.00 70.69 260 PRO A C 1
ATOM 1969 O O . PRO A 1 260 ? -10.391 11.906 -9.500 1.00 70.69 260 PRO A O 1
ATOM 1972 N N . ARG A 1 261 ? -9.542 9.834 -9.489 1.00 69.38 261 ARG A N 1
ATOM 1973 C CA . ARG A 1 261 ? -10.573 9.249 -8.608 1.00 69.38 261 ARG A CA 1
ATOM 1974 C C . ARG A 1 261 ? -10.261 9.432 -7.123 1.00 69.38 261 ARG A C 1
ATOM 1976 O O . ARG A 1 261 ? -11.161 9.276 -6.305 1.00 69.38 261 ARG A O 1
ATOM 1983 N N . TRP A 1 262 ? -9.001 9.692 -6.807 1.00 72.12 262 TRP A N 1
ATOM 1984 C CA . TRP A 1 262 ? -8.557 10.130 -5.498 1.00 72.12 262 TRP A CA 1
ATOM 1985 C C . TRP A 1 262 ? -8.609 11.651 -5.520 1.00 72.12 262 TRP A C 1
ATOM 1987 O O . TRP A 1 262 ? -8.085 12.279 -6.444 1.00 72.12 262 TRP A O 1
ATOM 1997 N N . LEU A 1 263 ? -9.327 12.240 -4.571 1.00 62.59 263 LEU A N 1
ATOM 1998 C CA . LEU A 1 263 ? -9.490 13.687 -4.549 1.00 62.59 263 LEU A CA 1
ATOM 1999 C C . LEU A 1 263 ? -8.130 14.334 -4.254 1.00 62.59 263 LEU A C 1
ATOM 2001 O O . LEU A 1 263 ? -7.327 13.745 -3.533 1.00 62.59 263 LEU A O 1
ATOM 2005 N N . PRO A 1 264 ? -7.836 15.536 -4.777 1.00 64.00 264 PRO A N 1
ATOM 2006 C CA . PRO A 1 264 ? -6.633 16.273 -4.396 1.00 64.00 264 PRO A CA 1
ATOM 2007 C C . PRO A 1 264 ? -6.467 16.367 -2.872 1.00 64.00 264 PRO A C 1
ATOM 2009 O O . PRO A 1 264 ? -5.363 16.174 -2.365 1.00 64.00 264 PRO A O 1
ATOM 2012 N N . GLU A 1 265 ? -7.578 16.552 -2.149 1.00 68.31 265 GLU A N 1
ATOM 2013 C CA . GLU A 1 265 ? -7.611 16.548 -0.682 1.00 68.31 265 GLU A CA 1
ATOM 2014 C C . GLU A 1 265 ? -7.081 15.243 -0.068 1.00 68.31 265 GLU A C 1
ATOM 2016 O O . GLU A 1 265 ? -6.420 15.296 0.962 1.00 68.31 265 GLU A O 1
ATOM 2021 N N . ASP A 1 266 ? -7.247 14.086 -0.723 1.00 73.88 266 ASP A N 1
ATOM 2022 C CA . ASP A 1 266 ? -6.710 12.801 -0.242 1.00 73.88 266 ASP A CA 1
ATOM 2023 C C . ASP A 1 266 ? -5.172 12.778 -0.190 1.00 73.88 266 ASP A C 1
ATOM 2025 O O . ASP A 1 266 ? -4.590 11.846 0.375 1.00 73.88 266 ASP A O 1
ATOM 2029 N N . PHE A 1 267 ? -4.511 13.756 -0.815 1.00 70.44 267 PHE A N 1
ATOM 2030 C CA . PHE A 1 267 ? -3.058 13.901 -0.850 1.00 70.44 267 PHE A CA 1
ATOM 2031 C C . PHE A 1 267 ? -2.553 15.174 -0.160 1.00 70.44 267 PHE A C 1
ATOM 2033 O O . PHE A 1 267 ? -1.356 15.265 0.107 1.00 70.44 267 PHE A O 1
ATOM 2040 N N . THR A 1 268 ? -3.421 16.159 0.101 1.00 65.75 268 THR A N 1
ATOM 2041 C CA . THR A 1 268 ? -3.034 17.465 0.670 1.00 65.75 268 THR A CA 1
ATOM 2042 C C . THR A 1 268 ? -3.658 17.780 2.020 1.00 65.75 268 THR A C 1
ATOM 2044 O O . THR A 1 268 ? -3.141 18.646 2.720 1.00 65.75 268 THR A O 1
ATOM 2047 N N . ASP A 1 269 ? -4.780 17.152 2.369 1.00 66.00 269 ASP A N 1
ATOM 2048 C CA . ASP A 1 269 ? -5.541 17.464 3.574 1.00 66.00 269 ASP A CA 1
ATOM 2049 C C . ASP A 1 269 ? -5.258 16.421 4.673 1.00 66.00 269 ASP A C 1
ATOM 2051 O O . ASP A 1 269 ? -5.441 15.223 4.442 1.00 66.00 269 ASP A O 1
ATOM 2055 N N . PRO A 1 270 ? -4.840 16.834 5.885 1.00 56.75 270 PRO A N 1
ATOM 2056 C CA . PRO A 1 270 ? -4.784 15.939 7.039 1.00 56.75 270 PRO A CA 1
ATOM 2057 C C . PRO A 1 270 ? -6.174 15.463 7.498 1.00 56.75 270 PRO A C 1
ATOM 2059 O O . PRO A 1 270 ? -6.255 14.584 8.361 1.00 56.75 270 PRO A O 1
ATOM 2062 N N . SER A 1 271 ? -7.275 16.012 6.960 1.00 58.66 271 SER A N 1
ATOM 2063 C CA . SER A 1 271 ? -8.621 15.531 7.255 1.00 58.66 271 SER A CA 1
ATOM 2064 C C . SER A 1 271 ? -8.785 14.072 6.827 1.00 58.66 271 SER A C 1
ATOM 2066 O O . SER A 1 271 ? -8.511 13.632 5.711 1.00 58.66 271 SER A O 1
ATOM 2068 N N . ASN A 1 272 ? -9.160 13.271 7.814 1.00 67.06 272 ASN A N 1
ATOM 2069 C CA . ASN A 1 272 ? -8.790 11.874 7.864 1.00 67.06 272 ASN A CA 1
ATOM 2070 C C . ASN A 1 272 ? -9.716 10.991 7.016 1.00 67.06 272 ASN A C 1
ATOM 2072 O O . ASN A 1 272 ? -10.680 10.386 7.494 1.00 67.06 272 ASN A O 1
ATOM 2076 N N . ARG A 1 273 ? -9.406 10.897 5.721 1.00 79.19 273 ARG A N 1
ATOM 2077 C CA . ARG A 1 273 ? -10.063 9.971 4.792 1.00 79.19 273 ARG A CA 1
ATOM 2078 C C . ARG A 1 273 ? -10.050 8.537 5.324 1.00 79.19 273 ARG A C 1
ATOM 2080 O O . ARG A 1 273 ? -11.051 7.836 5.183 1.00 79.19 273 ARG A O 1
ATOM 2087 N N . LEU A 1 274 ? -8.952 8.094 5.943 1.00 87.12 274 LEU A N 1
ATOM 2088 C CA . LEU A 1 274 ? -8.834 6.729 6.458 1.00 87.12 274 LEU A CA 1
ATOM 2089 C C . LEU A 1 274 ? -9.848 6.432 7.569 1.00 87.12 274 LEU A C 1
ATOM 2091 O O . LEU A 1 274 ? -10.466 5.379 7.515 1.00 87.12 274 LEU A O 1
ATOM 2095 N N . THR A 1 275 ? -10.120 7.344 8.505 1.00 86.44 275 THR A N 1
ATOM 2096 C CA . THR A 1 275 ? -11.165 7.139 9.530 1.00 86.44 275 THR A CA 1
ATOM 2097 C C . THR A 1 275 ? -12.578 7.314 8.997 1.00 86.44 275 THR A C 1
ATOM 2099 O O . THR A 1 275 ? -13.507 6.724 9.554 1.00 86.44 275 THR A O 1
ATOM 2102 N N . ARG A 1 276 ? -12.763 8.063 7.901 1.00 85.94 276 ARG A N 1
ATOM 2103 C CA . ARG A 1 276 ? -14.025 8.061 7.137 1.00 85.94 276 ARG A CA 1
ATOM 2104 C C . ARG A 1 276 ? -14.230 6.750 6.371 1.00 85.94 276 ARG A C 1
ATOM 2106 O O . ARG A 1 276 ? -15.362 6.347 6.142 1.00 85.94 276 ARG A O 1
ATOM 2113 N N . SER A 1 277 ? -13.141 6.083 5.993 1.00 87.81 277 SER A N 1
ATOM 2114 C CA . SER A 1 277 ? -13.148 4.873 5.161 1.00 87.81 277 SER A CA 1
ATOM 2115 C C . SER A 1 277 ? -13.147 3.574 5.971 1.00 87.81 277 SER A C 1
ATOM 2117 O O . SER A 1 277 ? -13.716 2.576 5.535 1.00 87.81 277 SER A O 1
ATOM 2119 N N . LEU A 1 278 ? -12.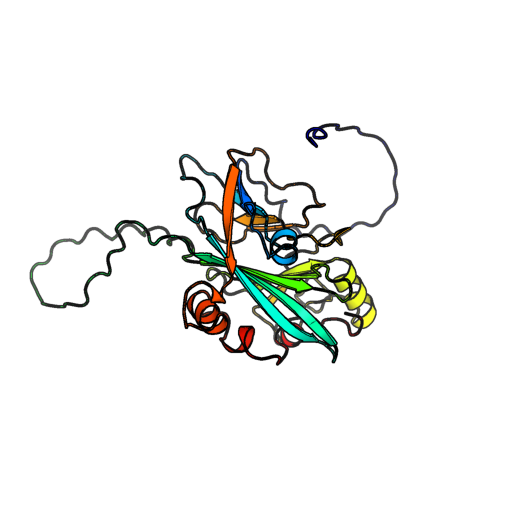521 3.583 7.147 1.00 93.56 278 LEU A N 1
ATOM 2120 C CA . LEU A 1 278 ? -12.312 2.435 8.024 1.00 93.56 278 LEU A CA 1
ATOM 2121 C C . LEU A 1 278 ? -12.659 2.796 9.474 1.00 93.56 278 LEU A C 1
ATOM 2123 O O . LEU A 1 278 ? -12.472 3.925 9.930 1.00 93.56 278 LEU A O 1
ATOM 2127 N N . ARG A 1 279 ? -13.135 1.805 10.224 1.00 95.06 279 ARG A N 1
ATOM 2128 C CA . ARG A 1 279 ? -13.236 1.816 11.683 1.00 95.06 279 ARG A CA 1
ATOM 2129 C C . ARG A 1 279 ? -11.858 1.502 12.266 1.00 95.06 279 ARG A C 1
ATOM 2131 O O . ARG A 1 279 ? -11.624 0.406 12.759 1.00 95.06 279 ARG A O 1
ATOM 2138 N N . LEU A 1 280 ? -10.919 2.441 12.136 1.00 94.25 280 LEU A N 1
ATOM 2139 C CA . LEU A 1 280 ? -9.590 2.288 12.732 1.00 94.25 280 LEU A CA 1
ATOM 2140 C C . LEU A 1 280 ? -9.703 2.330 14.263 1.00 94.25 280 LEU A C 1
ATOM 2142 O O . LEU A 1 280 ? -10.357 3.244 14.772 1.00 94.25 280 LEU A O 1
ATOM 2146 N N . PRO A 1 281 ? -9.084 1.392 14.996 1.00 93.81 281 PRO A N 1
ATOM 2147 C CA . PRO A 1 281 ? -9.116 1.402 16.451 1.00 93.81 281 PRO A CA 1
ATOM 2148 C C . PRO A 1 281 ? -8.314 2.584 17.012 1.00 93.81 281 PRO A C 1
ATOM 2150 O O . PRO A 1 281 ? -7.338 3.020 16.406 1.00 93.81 281 PRO A O 1
ATOM 2153 N N . GLU A 1 282 ? -8.691 3.081 18.188 1.00 91.94 282 GLU A N 1
ATOM 2154 C CA . GLU A 1 282 ? -7.997 4.181 18.887 1.00 91.94 282 GLU A CA 1
ATOM 2155 C C . GLU A 1 282 ? -6.554 3.824 19.259 1.00 91.94 282 GLU A C 1
ATOM 2157 O O . GLU A 1 282 ? -5.707 4.697 19.442 1.00 91.94 282 GLU A O 1
ATOM 2162 N N . SER A 1 283 ? -6.265 2.528 19.375 1.00 89.81 283 SER A N 1
ATOM 2163 C CA . SER A 1 283 ? -4.928 2.026 19.668 1.00 89.81 283 SER A CA 1
ATOM 2164 C C . SER A 1 283 ? -3.962 2.112 18.488 1.00 89.81 283 SER A C 1
ATOM 2166 O O . SER A 1 283 ? -2.775 1.878 18.718 1.00 89.81 283 SER A O 1
ATOM 2168 N N . PHE A 1 284 ? -4.455 2.382 17.271 1.00 88.50 284 PHE A N 1
ATOM 2169 C CA . PHE A 1 284 ? -3.638 2.448 16.057 1.00 88.50 284 PHE A CA 1
ATOM 2170 C C . PHE A 1 284 ? -2.485 3.455 16.193 1.00 88.50 284 PHE A C 1
ATOM 2172 O O . PHE A 1 284 ? -2.664 4.516 16.841 1.00 88.50 284 PHE A O 1
#

Radius of gyration: 21.28 Å; chains: 1; bounding box: 50×57×69 Å

Secondary structure (DSSP, 8-state):
-----------------------SSPPP-EEEEEEEEE---TT-HHHHHHPPEEEEE--TTPPS-S--EEEEEEEEEEETTEEEEEEEEEEEPPPPTT----------------PPPPP-PPPPPPSEEEEEEEE-TTS-EEEEEEEETT-SSEEEEEEHHHHHHHHHHH-SPPTT-SSTTBPPTTT-TTEEEEEEEPPPSSS---EEEE-TTT--EEEEE-TTSPPSEEEEEEEEEEEEEEGGGGSSS-HHHHHHHH-TTS-THHHH--S-HHHHHB---TT-